Protein AF-A0A497FI40-F1 (afdb_monomer_lite)

Sequence (252 aa):
MLREVLEEVLKTLIKCFLVLGHSRLHFLGCIFLLFAATYSALFYAGFDIKLRPKIGIVKIRQKWGVKSFVYLIACLLLKILFEFSGFTLVIVPGILAFKVSLLLDGILPAFFGIPAAYGIGLGAAFSDIIHNGYSARSMSYIYWGIASYNILFKFYGEYPDMRSLKSWLSYTYGWWCWAIGTSIVWTTTIVLEGIIPLEVAWSAYLGLLTLVMMTLYMLNIVFLYLLYPIFKKYDLYWKDIPNFYAYTYVFP

Secondary structure (DSSP, 8-state):
-HHHHHHHHHHHHHHHHHHH-HHHHHHHHHHHHHHHHHHHHHHHTTEEEE-SSS-EEEEEEE---HHHHHHHHHHHHHHHHHHHHT-EEEEETTTEEEETHHHHHHHHHHHH-HHHHHHHHHHHHHHHHHHH-S-HHHHHIIIIIHHHHHHHHHHHTTSTT--SHHHHHHHHHHHHHHHHHHHHHHHHHHHHTTSS-HHHIIIIIHHHHHHHHHHHHHHHHHHHHHHHHHHHHTT--GGGSTTSEEEEEEE-

Radius of gyration: 18.23 Å; chains: 1; bounding box: 46×45×43 Å

pLDDT: mean 88.48, std 6.33, range [54.03, 96.44]

Foldseek 3Di:
DVVVVLVVLQVVQLVVLVVVPLVNLLVVLVVLVVVLLVLLVCVVVQWHFDVPPHTAIKGKDADPDPLLQVLLQVLLVVLLVQLVVQAKDPPDPPAAIGRPSVLCLLASCLFNNLSNLNSNLNSQLVNCCVPPNDDVVSCCSNRRSSSLSNLSNVQQSVPLQLPDPSNVVSLVVSLVVSLVSVLSNVLNRCVVRVVDPSSCSSRNVSSRSVVNSVVSSVVNNVVSNVCVVVCVVVVSGQVSDPCSIDIGGPTD

Structure (mmCIF, N/CA/C/O backbone):
data_AF-A0A497FI40-F1
#
_entry.id   AF-A0A497FI40-F1
#
loop_
_atom_site.group_PDB
_atom_site.id
_atom_site.type_symbol
_atom_site.label_atom_id
_atom_site.label_alt_id
_atom_site.label_comp_id
_atom_site.label_asym_id
_atom_site.label_entity_id
_atom_site.label_seq_id
_atom_site.pdbx_PDB_ins_code
_atom_site.Cartn_x
_atom_site.Cartn_y
_atom_site.Cartn_z
_atom_site.occupancy
_atom_site.B_iso_or_equiv
_atom_site.auth_seq_id
_atom_site.auth_comp_id
_atom_site.auth_asym_id
_atom_site.auth_atom_id
_atom_site.pdbx_PDB_model_num
ATOM 1 N N . MET A 1 1 ? -11.955 25.131 10.968 1.00 85.69 1 MET A N 1
ATOM 2 C CA . MET A 1 1 ? -12.421 24.686 9.637 1.00 85.69 1 MET A CA 1
ATOM 3 C C . MET A 1 1 ? -11.952 23.278 9.252 1.00 85.69 1 MET A C 1
ATOM 5 O O . MET A 1 1 ? -12.744 22.365 9.403 1.00 85.69 1 MET A O 1
ATOM 9 N N . LEU A 1 2 ? -10.708 23.035 8.796 1.00 87.31 2 LEU A N 1
ATOM 10 C CA . LEU A 1 2 ? -10.301 21.683 8.331 1.00 87.31 2 LEU A CA 1
ATOM 11 C C . LEU A 1 2 ? -10.444 20.602 9.417 1.00 87.31 2 LEU A C 1
ATOM 13 O O . LEU A 1 2 ? -10.951 19.519 9.152 1.00 87.31 2 LEU A O 1
ATOM 17 N N . ARG A 1 3 ? -10.037 20.926 10.648 1.00 90.69 3 ARG A N 1
ATOM 18 C CA . ARG A 1 3 ? -10.201 20.059 11.819 1.00 90.69 3 ARG A CA 1
ATOM 19 C C . ARG A 1 3 ? -11.654 19.624 12.030 1.00 90.69 3 ARG A C 1
ATOM 21 O O . ARG A 1 3 ? -11.914 18.432 12.093 1.00 90.69 3 ARG A O 1
ATOM 28 N N . GLU A 1 4 ? -12.575 20.580 12.097 1.00 91.94 4 GLU A N 1
ATOM 29 C CA . GLU A 1 4 ? -14.004 20.312 12.320 1.00 91.94 4 GLU A CA 1
ATOM 30 C C . GLU A 1 4 ? -14.582 19.443 11.200 1.00 91.94 4 GLU A C 1
ATOM 32 O O . GLU A 1 4 ? -15.299 18.488 11.472 1.00 91.94 4 GLU A O 1
ATOM 37 N N . VAL A 1 5 ? -14.204 19.714 9.945 1.00 91.94 5 VAL A N 1
ATOM 38 C CA . VAL A 1 5 ? -14.619 18.895 8.798 1.00 91.94 5 VAL A CA 1
ATOM 39 C C . VAL A 1 5 ? -14.139 17.451 8.956 1.00 91.94 5 VAL A C 1
ATOM 41 O O . VAL A 1 5 ? -14.932 16.529 8.794 1.00 91.94 5 VAL A O 1
ATOM 44 N N . LEU A 1 6 ? -12.867 17.230 9.300 1.00 91.00 6 LEU A N 1
ATOM 45 C CA . LEU A 1 6 ? -12.338 15.875 9.486 1.00 91.00 6 LEU A CA 1
ATOM 46 C C . LEU A 1 6 ? -12.968 15.154 10.683 1.00 91.00 6 LEU A C 1
ATOM 48 O O . LEU A 1 6 ? -13.233 13.958 10.585 1.00 91.00 6 LEU A O 1
ATOM 52 N N . GLU A 1 7 ? -13.231 15.858 11.786 1.00 93.38 7 GLU A N 1
ATOM 53 C CA . GLU A 1 7 ? -13.938 15.290 12.940 1.00 93.38 7 GLU A CA 1
ATOM 54 C C . GLU A 1 7 ? -15.358 14.852 12.558 1.00 93.38 7 GLU A C 1
ATOM 56 O O . GLU A 1 7 ? -15.770 13.747 12.911 1.00 93.38 7 GLU A O 1
ATOM 61 N N . GLU A 1 8 ? -16.096 15.663 11.798 1.00 94.38 8 GLU A N 1
ATOM 62 C CA . GLU A 1 8 ? -17.442 15.303 11.340 1.00 94.38 8 GLU A CA 1
ATOM 63 C C . GLU A 1 8 ? -17.436 14.157 10.323 1.00 94.38 8 GLU A C 1
ATOM 65 O O . GLU A 1 8 ? -18.273 13.252 10.409 1.00 94.38 8 GLU A O 1
ATOM 70 N N . VAL A 1 9 ? -16.460 14.118 9.409 1.00 92.81 9 VAL A N 1
ATOM 71 C CA . VAL A 1 9 ? -16.282 12.971 8.505 1.00 92.81 9 VAL A CA 1
ATOM 72 C C . VAL A 1 9 ? -15.978 11.707 9.309 1.00 92.81 9 VAL A C 1
ATOM 74 O O . VAL A 1 9 ? -16.621 10.683 9.082 1.00 92.81 9 VAL A O 1
ATOM 77 N N . LEU A 1 10 ? -15.068 11.765 10.288 1.00 93.31 10 LEU A N 1
ATOM 78 C CA . LEU A 1 10 ? -14.736 10.616 11.134 1.00 93.31 10 LEU A CA 1
ATOM 79 C C . LEU A 1 10 ? -15.957 10.118 11.916 1.00 93.31 10 LEU A C 1
ATOM 81 O O . LEU A 1 10 ? -16.252 8.924 11.898 1.00 93.31 10 LEU A O 1
ATOM 85 N N . LYS A 1 11 ? -16.701 11.024 12.563 1.00 94.19 11 LYS A N 1
ATOM 86 C CA . LYS A 1 11 ? -17.942 10.686 13.281 1.00 94.19 11 LYS A CA 1
ATOM 87 C C . LYS A 1 11 ? -18.963 10.036 12.353 1.00 94.19 11 LYS A C 1
ATOM 89 O O . LYS A 1 11 ? -19.627 9.080 12.749 1.00 94.19 11 LYS A O 1
ATOM 94 N N . THR A 1 12 ? -19.091 10.541 11.129 1.00 94.56 12 THR A N 1
ATOM 95 C CA . THR A 1 12 ? -20.007 9.991 10.125 1.00 94.56 12 THR A CA 1
ATOM 96 C C . THR A 1 12 ? -19.584 8.585 9.710 1.00 94.56 12 THR A C 1
ATOM 98 O O . THR A 1 12 ? -20.408 7.676 9.751 1.00 94.56 12 THR A O 1
ATOM 101 N N . LEU A 1 13 ? -18.299 8.371 9.411 1.00 92.75 13 LEU A N 1
ATOM 102 C CA . LEU A 1 13 ? -17.752 7.049 9.089 1.00 92.75 13 LEU A CA 1
ATOM 103 C C . LEU A 1 13 ? -17.993 6.047 10.225 1.00 92.75 13 LEU A C 1
ATOM 105 O O . LEU A 1 13 ? -18.495 4.953 9.979 1.00 92.75 13 LEU A O 1
ATOM 109 N N . ILE A 1 14 ? -17.717 6.442 11.472 1.00 93.31 14 ILE A N 1
ATOM 110 C CA . ILE A 1 14 ? -17.966 5.618 12.664 1.00 93.31 14 ILE A CA 1
ATOM 111 C C . ILE A 1 14 ? -19.441 5.212 12.743 1.00 93.31 14 ILE A C 1
ATOM 113 O O . ILE A 1 14 ? -19.743 4.031 12.903 1.00 93.31 14 ILE A O 1
ATOM 117 N N . LYS A 1 15 ? -20.367 6.166 12.583 1.00 93.56 15 LYS A N 1
ATOM 118 C CA . LYS A 1 15 ? -21.812 5.886 12.574 1.00 93.56 15 LYS A CA 1
ATOM 119 C C . LYS A 1 15 ? -22.198 4.923 11.451 1.00 93.56 15 LYS A C 1
ATOM 121 O O . LYS A 1 15 ? -22.963 3.995 11.695 1.00 93.56 15 LYS A O 1
ATOM 126 N N . CYS A 1 16 ? -21.656 5.102 10.248 1.00 91.81 16 CYS A N 1
ATOM 127 C CA . CYS A 1 16 ? -21.902 4.194 9.129 1.00 91.81 16 CYS A CA 1
ATOM 128 C C . CYS A 1 16 ? -21.434 2.766 9.442 1.00 91.81 16 CYS A C 1
ATOM 130 O O . CYS A 1 16 ? -22.185 1.819 9.217 1.00 91.81 16 CYS A O 1
ATOM 132 N N . PHE A 1 17 ? -20.234 2.594 9.999 1.00 91.56 17 PHE A N 1
ATOM 133 C CA . PHE A 1 17 ? -19.726 1.263 10.339 1.00 91.56 17 PHE A CA 1
ATOM 134 C C . PHE A 1 17 ? -20.493 0.605 11.490 1.00 91.56 17 PHE A C 1
ATOM 136 O O . PHE A 1 17 ? -20.759 -0.596 11.434 1.00 91.56 17 PHE A O 1
ATOM 143 N N . LEU A 1 18 ? -20.936 1.389 12.479 1.00 89.69 18 LEU A N 1
ATOM 144 C CA . LEU A 1 18 ? -21.811 0.908 13.553 1.00 89.69 18 LEU A CA 1
ATOM 145 C C . LEU A 1 18 ? -23.116 0.316 13.000 1.00 89.69 18 LEU A C 1
ATOM 147 O O . LEU A 1 18 ? -23.543 -0.746 13.449 1.00 89.69 18 LEU A O 1
ATOM 151 N N . VAL A 1 19 ? -23.716 0.956 11.990 1.00 91.19 19 VAL A N 1
ATOM 152 C CA . VAL A 1 19 ? -24.946 0.471 11.332 1.00 91.19 19 VAL A CA 1
ATOM 153 C C . VAL A 1 19 ? -24.726 -0.860 10.603 1.00 91.19 19 VAL A C 1
ATOM 155 O O . VAL A 1 19 ? -25.622 -1.703 10.576 1.00 91.19 19 VAL A O 1
ATOM 158 N N . LEU A 1 20 ? -23.539 -1.084 10.032 1.00 88.69 20 LEU A N 1
ATOM 159 C CA . LEU A 1 20 ? -23.208 -2.337 9.339 1.00 88.69 20 LEU A CA 1
ATOM 160 C C . LEU A 1 20 ? -22.994 -3.516 10.307 1.00 88.69 20 LEU A C 1
ATOM 162 O O . LEU A 1 20 ? -23.202 -4.670 9.924 1.00 88.69 20 LEU A O 1
ATOM 166 N N . GLY A 1 21 ? -22.641 -3.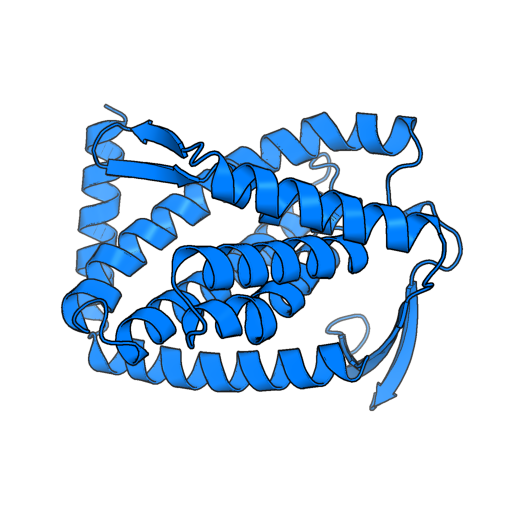225 11.562 1.00 88.88 21 GLY A N 1
ATOM 167 C CA . GLY A 1 21 ? -22.458 -4.193 12.641 1.00 88.88 21 GLY A CA 1
ATOM 168 C C . GLY A 1 21 ? -21.059 -4.816 12.666 1.00 88.88 21 GLY A C 1
ATOM 169 O O . GLY A 1 21 ? -20.621 -5.451 11.705 1.00 88.88 21 GLY A O 1
ATOM 170 N N . HIS A 1 22 ? -20.369 -4.696 13.805 1.00 91.94 22 HIS A N 1
ATOM 171 C CA . HIS A 1 22 ? -18.958 -5.082 13.951 1.00 91.94 22 HIS A CA 1
ATOM 172 C C . HIS A 1 22 ? -18.689 -6.557 13.634 1.00 91.94 22 HIS A C 1
ATOM 174 O O . HIS A 1 22 ? -17.760 -6.864 12.894 1.00 91.94 22 HIS A O 1
ATOM 180 N N . SER A 1 23 ? -19.526 -7.477 14.123 1.00 90.50 23 SER A N 1
ATOM 181 C CA . SER A 1 23 ? -19.344 -8.914 13.874 1.00 90.50 23 SER A CA 1
ATOM 182 C C . SER A 1 23 ? -19.491 -9.271 12.392 1.00 90.50 23 SER A C 1
ATOM 184 O O . SER A 1 23 ? -18.766 -10.128 11.893 1.00 90.50 23 SER A O 1
ATOM 186 N N . ARG A 1 24 ? -20.397 -8.597 11.666 1.00 92.62 24 ARG A N 1
ATOM 187 C CA . ARG A 1 24 ? -20.583 -8.806 10.220 1.00 92.62 24 ARG A CA 1
ATOM 188 C C . ARG A 1 24 ? -19.394 -8.270 9.434 1.00 92.62 24 ARG A C 1
ATOM 190 O O . ARG A 1 24 ? -18.891 -8.959 8.552 1.00 92.62 24 ARG A O 1
ATOM 197 N N . LEU A 1 25 ? -18.930 -7.070 9.781 1.00 92.94 25 LEU A N 1
ATOM 198 C CA . LEU A 1 25 ? -17.736 -6.476 9.184 1.00 92.94 25 LEU A CA 1
ATOM 199 C C . LEU A 1 25 ? -16.495 -7.339 9.430 1.00 92.94 25 LEU A C 1
ATOM 201 O O . LEU A 1 25 ? -15.736 -7.589 8.500 1.00 92.94 25 LEU A O 1
ATOM 205 N N . HIS A 1 26 ? -16.336 -7.874 10.639 1.00 94.12 26 HIS A N 1
ATOM 206 C CA . HIS A 1 26 ? -15.235 -8.774 10.959 1.00 94.12 26 HIS A CA 1
ATOM 207 C C . HIS A 1 26 ? -15.302 -10.094 10.203 1.00 94.12 26 HIS A C 1
ATOM 209 O O . HIS A 1 26 ? -14.293 -10.536 9.664 1.00 94.12 26 HIS A O 1
ATOM 215 N N . PHE A 1 27 ? -16.489 -10.692 10.095 1.00 93.81 27 PHE A N 1
ATOM 216 C CA . PHE A 1 27 ? -16.689 -11.888 9.286 1.00 93.81 27 PHE A CA 1
ATOM 217 C C . PHE A 1 27 ? -16.312 -11.650 7.815 1.00 93.81 27 PHE A C 1
ATOM 219 O O . PHE A 1 27 ? -15.573 -12.444 7.232 1.00 93.81 27 PHE A O 1
ATOM 226 N N . LEU A 1 28 ? -16.745 -10.524 7.233 1.00 92.12 28 LEU A N 1
ATOM 227 C CA . LEU A 1 28 ? -16.311 -10.105 5.898 1.00 92.12 28 LEU A CA 1
ATOM 228 C C . LEU A 1 28 ? -14.791 -9.923 5.842 1.00 92.12 28 LEU A C 1
ATOM 230 O O . LEU A 1 28 ? -14.155 -10.405 4.910 1.00 92.12 28 LEU A O 1
ATOM 234 N N . GLY A 1 29 ? -14.196 -9.295 6.855 1.00 92.31 29 GLY A N 1
ATOM 235 C CA . GLY A 1 29 ? -12.751 -9.139 6.981 1.00 92.31 29 GLY A CA 1
ATOM 236 C C . GLY A 1 29 ? -11.985 -10.459 6.934 1.00 92.31 29 GLY A C 1
ATOM 237 O O . GLY A 1 29 ? -11.033 -10.598 6.165 1.00 92.31 29 GLY A O 1
ATOM 238 N N . CYS A 1 30 ? -12.452 -11.468 7.668 1.00 92.31 30 CYS A N 1
ATOM 239 C CA . CYS A 1 30 ? -11.881 -12.814 7.644 1.00 92.31 30 CYS A CA 1
ATOM 240 C C . CYS A 1 30 ? -11.998 -13.471 6.259 1.00 92.31 30 CYS A C 1
ATOM 242 O O . CYS A 1 30 ? -11.047 -14.099 5.797 1.00 92.31 30 CYS A O 1
ATOM 244 N N . ILE A 1 31 ? -13.118 -13.282 5.553 1.00 92.50 31 ILE A N 1
ATOM 245 C CA . ILE A 1 31 ? -13.264 -13.744 4.163 1.00 92.50 31 ILE A CA 1
ATOM 246 C C . ILE A 1 31 ? -12.248 -13.042 3.248 1.00 92.50 31 ILE A C 1
ATOM 248 O O . ILE A 1 31 ? -11.584 -13.690 2.439 1.00 92.50 31 ILE A O 1
ATOM 252 N N . PHE A 1 32 ? -12.079 -11.726 3.391 1.00 89.62 32 PHE A N 1
ATOM 253 C CA . PHE A 1 32 ? -11.089 -10.962 2.630 1.00 89.62 32 PHE A CA 1
ATOM 254 C C . PHE A 1 32 ? -9.656 -11.420 2.911 1.00 89.62 32 PHE A C 1
ATOM 256 O O . PHE A 1 32 ? -8.859 -11.469 1.977 1.00 89.62 32 PHE A O 1
ATOM 263 N N . LEU A 1 33 ? -9.326 -11.815 4.146 1.00 88.88 33 LEU A N 1
ATOM 264 C CA . LEU A 1 33 ? -8.024 -12.409 4.465 1.00 88.88 33 LEU A CA 1
ATOM 265 C C . LEU A 1 33 ? -7.769 -13.706 3.688 1.00 88.88 33 LEU A C 1
ATOM 267 O O . LEU A 1 33 ? -6.651 -13.911 3.220 1.00 88.88 33 LEU A O 1
ATOM 271 N N . LEU A 1 34 ? -8.783 -14.556 3.494 1.00 88.50 34 LEU A N 1
ATOM 272 C CA . LEU A 1 34 ? -8.646 -15.779 2.691 1.00 88.50 34 LEU A CA 1
ATOM 273 C C . LEU A 1 34 ? -8.364 -15.456 1.218 1.00 88.50 34 LEU A C 1
ATOM 275 O O . LEU A 1 34 ? -7.467 -16.048 0.609 1.00 88.50 34 LEU A O 1
ATOM 279 N N . PHE A 1 35 ? -9.085 -14.486 0.649 1.00 88.31 35 PHE A N 1
ATOM 280 C CA . PHE A 1 35 ? -8.827 -14.017 -0.715 1.00 88.31 35 PHE A CA 1
ATOM 281 C C . PHE A 1 35 ? -7.445 -13.375 -0.848 1.00 88.31 35 PHE A C 1
ATOM 283 O O . PHE A 1 35 ? -6.731 -13.669 -1.806 1.00 88.31 35 PHE A O 1
ATOM 290 N N . ALA A 1 36 ? -7.048 -12.553 0.125 1.00 88.00 36 ALA A N 1
ATOM 291 C CA . ALA A 1 36 ? -5.724 -11.953 0.199 1.00 88.00 36 ALA A CA 1
ATOM 292 C C . ALA A 1 36 ? -4.640 -13.034 0.224 1.00 88.00 36 ALA A C 1
ATOM 294 O O . ALA A 1 36 ? -3.765 -13.026 -0.633 1.00 88.00 36 ALA A O 1
ATOM 295 N N . ALA A 1 37 ? -4.738 -14.011 1.128 1.00 88.06 37 ALA A N 1
ATOM 296 C CA . ALA A 1 37 ? -3.789 -15.116 1.228 1.00 88.06 37 ALA A CA 1
ATOM 297 C C . ALA A 1 37 ? -3.695 -15.924 -0.076 1.00 88.06 37 ALA A C 1
ATOM 299 O O . ALA A 1 37 ? -2.595 -16.234 -0.534 1.00 88.06 37 ALA A O 1
ATOM 300 N N . THR A 1 38 ? -4.835 -16.208 -0.711 1.00 88.50 38 THR A N 1
ATOM 301 C CA . THR A 1 38 ? -4.889 -16.942 -1.985 1.00 88.50 38 THR A CA 1
ATOM 302 C C . THR A 1 38 ? -4.222 -16.155 -3.113 1.00 88.50 38 THR A C 1
ATOM 304 O O . THR A 1 38 ? -3.385 -16.693 -3.839 1.00 88.50 38 THR A O 1
ATOM 307 N N . TYR A 1 39 ? -4.548 -14.868 -3.251 1.00 88.31 39 TYR A N 1
ATOM 308 C CA . TYR A 1 39 ? -3.938 -13.996 -4.254 1.00 88.31 39 TYR A CA 1
ATOM 309 C C . TYR A 1 39 ? -2.427 -13.857 -4.038 1.00 88.31 39 TYR A C 1
ATOM 311 O O . TYR A 1 39 ? -1.655 -13.923 -4.993 1.00 88.31 39 TYR A O 1
ATOM 319 N N . SER A 1 40 ? -1.989 -13.740 -2.789 1.00 89.62 40 SER A N 1
ATOM 320 C CA . SER A 1 40 ? -0.573 -13.677 -2.442 1.00 89.62 40 SER A CA 1
ATOM 321 C C . SER A 1 40 ? 0.162 -14.971 -2.757 1.00 89.62 40 SER A C 1
ATOM 323 O O . SER A 1 40 ? 1.250 -14.924 -3.325 1.00 89.62 40 SER A O 1
ATOM 325 N N . ALA A 1 41 ? -0.430 -16.129 -2.457 1.00 89.69 41 ALA A N 1
ATOM 326 C CA . ALA A 1 41 ? 0.142 -17.423 -2.818 1.00 89.69 41 ALA A CA 1
ATOM 327 C C . ALA A 1 41 ? 0.315 -17.557 -4.340 1.00 89.69 41 ALA A C 1
ATOM 329 O O . ALA A 1 41 ? 1.381 -17.967 -4.803 1.00 89.69 41 ALA A O 1
ATOM 330 N N . LEU A 1 42 ? -0.689 -17.139 -5.123 1.00 89.25 42 LEU A N 1
ATOM 331 C CA . LEU A 1 42 ? -0.589 -17.084 -6.584 1.00 89.25 42 LEU A CA 1
ATOM 332 C C . LEU A 1 42 ? 0.543 -16.155 -7.030 1.00 89.25 42 LEU A C 1
ATOM 334 O O . LEU A 1 42 ? 1.391 -16.569 -7.820 1.00 89.25 42 LEU A O 1
ATOM 338 N N . PHE A 1 43 ? 0.593 -14.941 -6.479 1.00 89.38 43 PHE A N 1
ATOM 339 C CA . PHE A 1 43 ? 1.623 -13.954 -6.789 1.00 89.38 43 PHE A CA 1
ATOM 340 C C . PHE A 1 43 ? 3.036 -14.491 -6.528 1.00 89.38 43 PHE A C 1
ATOM 342 O O . PHE A 1 43 ? 3.901 -14.404 -7.400 1.00 89.38 43 PHE A O 1
ATOM 349 N N . TYR A 1 44 ? 3.263 -15.119 -5.372 1.00 89.00 44 TYR A N 1
ATOM 350 C CA . TYR A 1 44 ? 4.556 -15.712 -5.020 1.00 89.00 44 TYR A CA 1
ATOM 351 C C . TYR A 1 44 ? 4.930 -16.923 -5.865 1.00 89.00 44 TYR A C 1
ATOM 353 O O . TYR A 1 44 ? 6.106 -17.123 -6.160 1.00 89.00 44 TYR A O 1
ATOM 361 N N . ALA A 1 45 ? 3.943 -17.691 -6.322 1.00 88.88 45 ALA A N 1
ATOM 362 C CA . ALA A 1 45 ? 4.149 -18.751 -7.302 1.00 88.88 45 ALA A CA 1
ATOM 363 C C . ALA A 1 45 ? 4.399 -18.213 -8.732 1.00 88.88 45 ALA A C 1
ATOM 365 O O . ALA A 1 45 ? 4.576 -18.992 -9.672 1.00 88.88 45 ALA A O 1
ATOM 366 N N . GLY A 1 46 ? 4.439 -16.887 -8.914 1.00 86.94 46 GLY A N 1
ATOM 367 C CA . GLY A 1 46 ? 4.667 -16.228 -10.198 1.00 86.94 46 GLY A CA 1
ATOM 368 C C . GLY A 1 46 ? 3.429 -16.195 -11.090 1.00 86.94 46 GLY A C 1
ATOM 369 O O . GLY A 1 46 ? 3.555 -16.016 -12.303 1.00 86.94 46 GLY A O 1
ATOM 370 N N . PHE A 1 47 ? 2.243 -16.393 -10.519 1.00 88.00 47 PHE A N 1
ATOM 371 C CA . PHE A 1 47 ? 0.967 -16.290 -11.212 1.00 88.00 47 PHE A CA 1
ATOM 372 C C . PHE A 1 47 ? 0.259 -14.992 -10.879 1.00 88.00 47 PHE A C 1
ATOM 374 O O . PHE A 1 47 ? 0.505 -14.345 -9.865 1.00 88.00 47 PHE A O 1
ATOM 381 N N . ASP A 1 48 ? -0.658 -14.624 -11.756 1.00 84.25 48 ASP A N 1
ATOM 382 C CA . ASP A 1 48 ? -1.455 -13.439 -11.587 1.00 84.25 48 ASP A CA 1
ATOM 383 C C . ASP A 1 48 ? -2.817 -13.555 -12.256 1.00 84.25 48 ASP A C 1
ATOM 385 O O . ASP A 1 48 ? -3.001 -14.315 -13.206 1.00 84.25 48 ASP A O 1
ATOM 389 N N . ILE A 1 49 ? -3.772 -12.776 -11.761 1.00 82.38 49 ILE A N 1
ATOM 390 C CA . ILE A 1 49 ? -5.118 -12.677 -12.304 1.00 82.38 49 ILE A CA 1
ATOM 391 C C . ILE A 1 49 ? -5.160 -11.456 -13.214 1.00 82.38 49 ILE A C 1
ATOM 393 O O . ILE A 1 49 ? -5.069 -10.308 -12.770 1.00 82.38 49 ILE A O 1
ATOM 397 N N . LYS A 1 50 ? -5.318 -11.711 -14.510 1.00 77.62 50 LYS A N 1
ATOM 398 C CA . LYS A 1 50 ? -5.494 -10.673 -15.518 1.00 77.62 50 LYS A CA 1
ATOM 399 C C . LYS A 1 50 ? -6.983 -10.516 -15.784 1.00 77.62 50 LYS A C 1
ATOM 401 O O . LYS A 1 50 ? -7.651 -11.498 -16.067 1.00 77.62 50 LYS A O 1
ATOM 406 N N . LEU A 1 51 ? -7.503 -9.292 -15.682 1.00 69.19 51 LEU A N 1
ATOM 407 C CA . LEU A 1 51 ? -8.922 -8.997 -15.945 1.00 69.19 51 LEU A CA 1
ATOM 408 C C . LEU A 1 51 ? -9.181 -8.550 -17.393 1.00 69.19 51 LEU A C 1
ATOM 410 O O . LEU A 1 51 ? -10.314 -8.590 -17.863 1.00 69.19 51 LEU A O 1
ATOM 414 N N . ARG A 1 52 ? -8.141 -8.095 -18.104 1.00 63.03 52 ARG A N 1
ATOM 415 C CA . ARG A 1 52 ? -8.214 -7.604 -19.489 1.00 63.03 52 ARG A CA 1
ATOM 416 C C . ARG A 1 52 ? -6.957 -7.986 -20.272 1.00 63.03 52 ARG A C 1
ATOM 418 O O . ARG A 1 52 ? -5.877 -7.891 -19.700 1.00 63.03 52 ARG A O 1
ATOM 425 N N . PRO A 1 53 ? -7.033 -8.310 -21.578 1.00 66.19 53 PRO A N 1
ATOM 426 C CA . PRO A 1 53 ? -8.238 -8.326 -22.415 1.00 66.19 53 PRO A CA 1
ATOM 427 C C . PRO A 1 53 ? -9.180 -9.509 -22.153 1.00 66.19 53 PRO A C 1
ATOM 429 O O . PRO A 1 53 ? -10.354 -9.406 -22.480 1.00 66.19 53 PRO A O 1
ATOM 432 N N . LYS A 1 54 ? -8.701 -10.591 -21.532 1.00 74.12 54 LYS A N 1
ATOM 433 C CA . LYS A 1 54 ? -9.522 -11.729 -21.107 1.00 74.12 54 LYS A CA 1
ATOM 434 C C . LYS A 1 54 ? -9.278 -11.995 -19.625 1.00 74.12 54 LYS A C 1
ATOM 436 O O . LYS A 1 54 ? -8.139 -11.850 -19.176 1.00 74.12 54 LYS A O 1
ATOM 441 N N . ILE A 1 55 ? -10.334 -12.357 -18.895 1.00 81.94 55 ILE A N 1
ATOM 442 C CA . ILE A 1 55 ? -10.205 -12.839 -17.518 1.00 81.94 55 ILE A CA 1
ATOM 443 C C . ILE A 1 55 ? -9.480 -14.181 -17.566 1.00 81.94 55 ILE A C 1
ATOM 445 O O . ILE A 1 55 ? -9.921 -15.075 -18.277 1.00 81.94 55 ILE A O 1
ATOM 449 N N . GLY A 1 56 ? -8.375 -14.312 -16.841 1.00 84.12 56 GLY A N 1
ATOM 450 C CA . GLY A 1 56 ? -7.628 -15.563 -16.795 1.00 84.12 56 GLY A CA 1
ATOM 451 C C . GLY A 1 56 ? -6.413 -15.494 -15.884 1.00 84.12 56 GLY A C 1
ATOM 452 O O . GLY A 1 56 ? -6.036 -14.426 -15.387 1.00 84.12 56 GLY A O 1
ATOM 453 N N . ILE A 1 57 ? -5.788 -16.654 -15.685 1.00 84.56 57 ILE A N 1
ATOM 454 C CA . ILE A 1 57 ? -4.552 -16.772 -14.912 1.00 84.56 57 ILE A CA 1
ATOM 455 C C . ILE A 1 57 ? -3.370 -16.667 -15.873 1.00 84.56 57 ILE A C 1
ATOM 457 O O . ILE A 1 57 ? -3.250 -17.428 -16.841 1.00 84.56 57 ILE A O 1
ATOM 461 N N . VAL A 1 58 ? -2.477 -15.723 -15.595 1.00 84.75 58 VAL A N 1
ATOM 462 C CA . VAL A 1 58 ? -1.245 -15.496 -16.351 1.00 84.75 58 VAL A CA 1
ATOM 463 C C . VAL A 1 58 ? -0.033 -15.813 -15.491 1.00 84.75 58 VAL A C 1
ATOM 465 O O . VAL A 1 58 ? -0.030 -15.580 -14.289 1.00 84.75 58 VAL A O 1
ATOM 468 N N . LYS A 1 59 ? 1.030 -16.321 -16.109 1.00 86.38 59 LYS A N 1
ATOM 469 C CA . LYS A 1 59 ? 2.348 -16.420 -15.491 1.00 86.38 59 LYS A CA 1
ATOM 470 C C . LYS A 1 59 ? 3.091 -15.111 -15.720 1.00 86.38 59 LYS A C 1
ATOM 472 O O . LYS A 1 59 ? 3.274 -14.705 -16.872 1.00 86.38 59 LYS A O 1
ATOM 477 N N . ILE A 1 60 ? 3.519 -14.472 -14.637 1.00 83.31 60 ILE A N 1
ATOM 478 C CA . ILE A 1 60 ? 4.399 -13.307 -14.667 1.00 83.31 60 ILE A CA 1
ATOM 479 C C . ILE A 1 60 ? 5.834 -13.805 -14.809 1.00 83.31 60 ILE A C 1
ATOM 481 O O . ILE A 1 60 ? 6.335 -14.576 -13.991 1.00 83.31 60 ILE A O 1
ATOM 485 N N . ARG A 1 61 ? 6.530 -13.331 -15.839 1.00 82.25 61 ARG A N 1
ATOM 486 C CA . ARG A 1 61 ? 7.983 -13.442 -15.949 1.00 82.25 61 ARG A CA 1
ATOM 487 C C . ARG A 1 61 ? 8.580 -12.062 -15.713 1.00 82.25 61 ARG A C 1
ATOM 489 O O . ARG A 1 61 ? 8.527 -11.210 -16.597 1.00 82.25 61 ARG A O 1
ATOM 496 N N . GLN A 1 62 ? 9.118 -11.857 -14.514 1.00 80.44 62 GLN A N 1
ATOM 497 C CA . GLN A 1 62 ? 9.869 -10.654 -14.162 1.00 80.44 62 GLN A CA 1
ATOM 498 C C . GLN A 1 62 ? 11.340 -10.835 -14.534 1.00 80.44 62 GLN A C 1
ATOM 500 O O . GLN A 1 62 ? 11.968 -11.826 -14.154 1.00 80.44 62 GLN A O 1
ATOM 505 N N . LYS A 1 63 ? 11.916 -9.857 -15.234 1.00 80.38 63 LYS A N 1
ATOM 506 C CA . LYS A 1 63 ? 13.356 -9.818 -15.495 1.00 80.38 63 LYS A CA 1
ATOM 507 C C . LYS A 1 63 ? 14.098 -9.328 -14.249 1.00 80.38 63 LYS A C 1
ATOM 509 O O . LYS A 1 63 ? 14.076 -8.146 -13.897 1.00 80.38 63 LYS A O 1
ATOM 514 N N . TRP A 1 64 ? 14.808 -10.239 -13.595 1.00 83.31 64 TRP A N 1
ATOM 515 C CA . TRP A 1 64 ? 15.687 -9.941 -12.461 1.00 83.31 64 TRP A CA 1
ATOM 516 C C . TRP A 1 64 ? 17.084 -9.547 -12.950 1.00 83.31 64 TRP A C 1
ATOM 518 O O . TRP A 1 64 ? 18.007 -10.352 -12.969 1.00 83.31 64 TRP A O 1
ATOM 528 N N . GLY A 1 65 ? 17.218 -8.302 -13.413 1.00 85.00 65 GLY A N 1
ATOM 529 C CA . GLY A 1 65 ? 18.513 -7.702 -13.744 1.00 85.00 65 GLY A CA 1
ATOM 530 C C . GLY A 1 65 ? 19.065 -6.853 -12.597 1.00 85.00 65 GLY A C 1
ATOM 531 O O . GLY A 1 65 ? 18.348 -6.554 -11.643 1.00 85.00 65 GLY A O 1
ATOM 532 N N . VAL A 1 66 ? 20.313 -6.390 -12.730 1.00 88.12 66 VAL A N 1
ATOM 533 C CA . VAL A 1 66 ? 20.993 -5.529 -11.736 1.00 88.12 66 VAL A CA 1
ATOM 534 C C . VAL A 1 66 ? 20.113 -4.349 -11.312 1.00 88.12 66 VAL A C 1
ATOM 536 O O . VAL A 1 66 ? 19.930 -4.108 -10.126 1.00 88.12 66 VAL A O 1
ATOM 539 N N . LYS A 1 67 ? 19.481 -3.664 -12.271 1.00 86.12 67 LYS A N 1
ATOM 540 C CA . LYS A 1 67 ? 18.591 -2.522 -12.009 1.00 86.12 67 LYS A CA 1
ATOM 541 C C . LYS A 1 67 ? 17.373 -2.885 -11.145 1.00 86.12 67 LYS A C 1
ATOM 543 O O . LYS A 1 67 ? 17.035 -2.141 -10.232 1.00 86.12 67 LYS A O 1
ATOM 548 N N . SER A 1 68 ? 16.760 -4.050 -11.378 1.00 88.50 68 SER A N 1
ATOM 549 C CA . SER A 1 68 ? 15.648 -4.564 -10.562 1.00 88.50 68 SER A CA 1
ATOM 550 C C . SER A 1 68 ? 16.094 -4.811 -9.119 1.00 88.50 68 SER A C 1
ATOM 552 O O . SER A 1 68 ? 15.402 -4.415 -8.186 1.00 88.50 68 SER A O 1
ATOM 554 N N . PHE A 1 69 ? 17.269 -5.425 -8.934 1.00 91.00 69 PHE A N 1
ATOM 555 C CA . PHE A 1 69 ? 17.849 -5.643 -7.606 1.00 91.00 69 PHE A CA 1
ATOM 556 C C . PHE A 1 69 ? 18.161 -4.325 -6.897 1.00 91.00 69 PHE A C 1
ATOM 558 O O . PHE A 1 69 ? 17.822 -4.181 -5.726 1.00 91.00 69 PHE A O 1
ATOM 565 N N . VAL A 1 70 ? 18.726 -3.343 -7.605 1.00 91.94 70 VAL A N 1
ATOM 566 C CA . VAL A 1 70 ? 18.978 -2.005 -7.051 1.00 91.94 70 VAL A CA 1
ATOM 567 C C . VAL A 1 70 ? 17.678 -1.362 -6.566 1.00 91.94 70 VAL A C 1
ATOM 569 O O . VAL A 1 70 ? 17.650 -0.858 -5.449 1.00 91.94 70 VAL A O 1
ATOM 572 N N . TYR A 1 71 ? 16.587 -1.427 -7.336 1.00 92.31 71 TYR A N 1
ATOM 573 C CA . TYR A 1 71 ? 15.290 -0.896 -6.896 1.00 92.31 71 TYR A CA 1
ATOM 574 C C . TYR A 1 71 ? 14.724 -1.622 -5.683 1.00 92.31 71 TYR A C 1
ATOM 576 O O . TYR A 1 71 ? 14.251 -0.965 -4.761 1.00 92.31 71 TYR A O 1
ATOM 584 N N . LEU A 1 72 ? 14.809 -2.953 -5.650 1.00 94.50 72 LEU A N 1
ATOM 585 C CA . LEU A 1 72 ? 14.368 -3.732 -4.495 1.00 94.50 72 LEU A CA 1
ATOM 586 C C . LEU A 1 72 ? 15.125 -3.312 -3.234 1.00 94.50 72 LEU A C 1
ATOM 588 O O . LEU A 1 72 ? 14.497 -2.969 -2.234 1.00 94.50 72 LEU A O 1
ATOM 592 N N . ILE A 1 73 ? 16.459 -3.301 -3.289 1.00 96.44 73 ILE A N 1
ATOM 593 C CA . ILE A 1 73 ? 17.302 -2.974 -2.135 1.00 96.44 73 ILE A CA 1
ATOM 594 C C . ILE A 1 73 ? 17.126 -1.511 -1.722 1.00 96.44 73 ILE A C 1
ATOM 596 O O . ILE A 1 73 ? 16.974 -1.235 -0.535 1.00 96.44 73 ILE A O 1
AT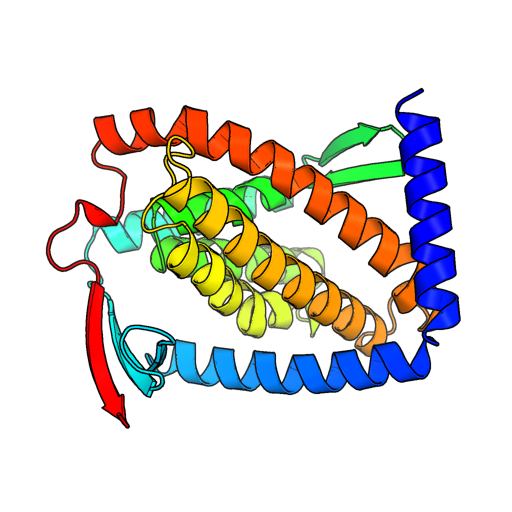OM 600 N N . ALA A 1 74 ? 17.071 -0.578 -2.675 1.00 95.50 74 ALA A N 1
ATOM 601 C CA . ALA A 1 74 ? 16.843 0.834 -2.380 1.00 95.50 74 ALA A CA 1
ATOM 602 C C . ALA A 1 74 ? 15.490 1.054 -1.690 1.00 95.50 74 ALA A C 1
ATOM 604 O O . ALA A 1 74 ? 15.434 1.729 -0.667 1.00 95.50 74 ALA A O 1
ATOM 605 N N . CYS A 1 75 ? 14.412 0.447 -2.194 1.00 95.44 75 CYS A N 1
ATOM 606 C CA . CYS A 1 75 ? 13.089 0.533 -1.576 1.00 95.44 75 CYS A CA 1
ATOM 607 C C . CYS A 1 75 ? 13.038 -0.124 -0.194 1.00 95.44 75 CYS A C 1
ATOM 609 O O . CYS A 1 75 ? 12.408 0.426 0.706 1.00 95.44 75 CYS A O 1
ATOM 611 N N . LEU A 1 76 ? 13.713 -1.263 -0.019 1.00 96.00 76 LEU A N 1
ATOM 612 C CA . LEU A 1 76 ? 13.820 -1.951 1.266 1.00 96.00 76 LEU A CA 1
ATOM 613 C C . LEU A 1 76 ? 14.513 -1.074 2.302 1.00 96.00 76 LEU A C 1
ATOM 615 O O . LEU A 1 76 ? 13.950 -0.823 3.365 1.00 96.00 76 LEU A O 1
ATOM 619 N N . LEU A 1 77 ? 15.699 -0.559 1.976 1.00 95.75 77 LEU A N 1
ATOM 620 C CA . LEU A 1 77 ? 16.458 0.301 2.878 1.00 95.75 77 LEU A CA 1
ATOM 621 C C . LEU A 1 77 ? 15.706 1.596 3.171 1.00 95.75 77 LEU A C 1
ATOM 623 O O . LEU A 1 77 ? 15.622 2.000 4.325 1.00 95.75 77 LEU A O 1
ATOM 627 N N . LEU A 1 78 ? 15.109 2.219 2.152 1.00 94.88 78 LEU A N 1
ATOM 628 C CA . LEU A 1 78 ? 14.335 3.442 2.324 1.00 94.88 78 LEU A CA 1
ATOM 629 C C . LEU A 1 78 ? 13.140 3.215 3.254 1.00 94.88 78 LEU A C 1
ATOM 631 O O . LEU A 1 78 ? 12.926 4.006 4.171 1.00 94.88 78 LEU A O 1
ATOM 635 N N . LYS A 1 79 ? 12.393 2.118 3.066 1.00 94.06 79 LYS A N 1
ATOM 636 C CA . LYS A 1 79 ? 11.272 1.767 3.943 1.00 94.06 79 LYS A CA 1
ATOM 637 C C . LYS A 1 79 ? 11.750 1.567 5.376 1.00 94.06 79 LYS A C 1
ATOM 639 O O . LYS A 1 79 ? 11.172 2.170 6.274 1.00 94.06 79 LYS A O 1
ATOM 644 N N . ILE A 1 80 ? 12.831 0.811 5.576 1.00 94.00 80 ILE A N 1
ATOM 645 C CA . ILE A 1 80 ? 13.417 0.599 6.902 1.00 94.00 80 ILE A CA 1
ATOM 646 C C . ILE A 1 80 ? 13.796 1.937 7.541 1.00 94.00 80 ILE A C 1
ATOM 648 O O . ILE A 1 80 ? 13.314 2.251 8.625 1.00 94.00 80 ILE A O 1
ATOM 652 N N . LEU A 1 81 ? 14.578 2.772 6.857 1.00 93.94 81 LEU A N 1
ATOM 653 C CA . LEU A 1 81 ? 15.008 4.074 7.373 1.00 93.94 81 LEU A CA 1
ATOM 654 C C . LEU A 1 81 ? 13.823 4.961 7.780 1.00 93.94 81 LEU A C 1
ATOM 656 O O . LEU A 1 81 ? 13.849 5.564 8.854 1.00 93.94 81 LEU A O 1
ATOM 660 N N . PHE A 1 82 ? 12.756 5.013 6.978 1.00 92.94 82 PHE A N 1
ATOM 661 C CA . PHE A 1 82 ? 11.572 5.795 7.336 1.00 92.94 82 PHE A CA 1
ATOM 662 C C . PHE A 1 82 ? 10.790 5.202 8.509 1.00 92.94 82 PHE A C 1
ATOM 664 O O . PHE A 1 82 ? 10.321 5.965 9.351 1.00 92.94 82 PHE A O 1
ATOM 671 N N . GLU A 1 83 ? 10.675 3.878 8.615 1.00 91.62 83 GLU A N 1
ATOM 672 C CA . GLU A 1 83 ? 10.038 3.247 9.776 1.00 91.62 83 GLU A CA 1
ATOM 673 C C . GLU A 1 83 ? 10.821 3.514 11.073 1.00 91.62 83 GLU A C 1
ATOM 675 O O . GLU A 1 83 ? 10.204 3.832 12.089 1.00 91.62 83 GLU A O 1
ATOM 680 N N . PHE A 1 84 ? 12.158 3.453 11.025 1.00 90.44 84 PHE A N 1
ATOM 681 C CA . PHE A 1 84 ? 13.045 3.687 12.175 1.00 90.44 84 PHE A CA 1
ATOM 682 C C . PHE A 1 84 ? 13.179 5.158 12.564 1.00 90.44 84 PHE A C 1
ATOM 684 O O . PHE A 1 84 ? 13.305 5.471 13.743 1.00 90.44 84 PHE A O 1
ATOM 691 N N . SER A 1 85 ? 13.137 6.078 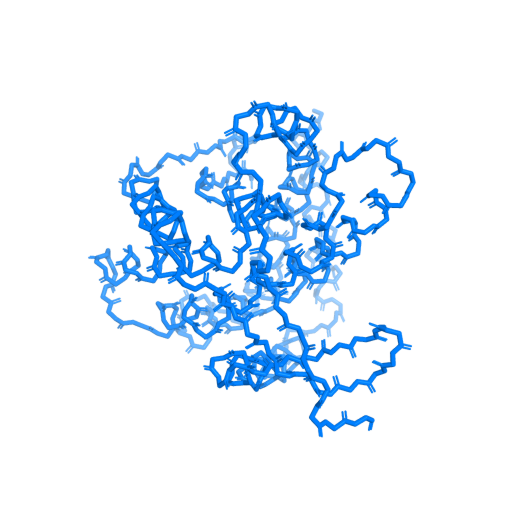11.598 1.00 90.69 85 SER A N 1
ATOM 692 C CA . SER A 1 85 ? 13.173 7.514 11.907 1.00 90.69 85 SER A CA 1
ATOM 693 C C . SER A 1 85 ? 11.944 7.987 12.688 1.00 90.69 85 SER A C 1
ATOM 695 O O . SER A 1 85 ? 11.952 9.091 13.225 1.00 90.69 85 SER A O 1
ATOM 697 N N . GLY A 1 86 ? 10.864 7.192 12.714 1.00 84.06 86 GLY A N 1
ATOM 698 C CA . GLY A 1 86 ? 9.602 7.568 13.349 1.00 84.06 86 GLY A CA 1
ATOM 699 C C . GLY A 1 86 ? 8.935 8.783 12.699 1.00 84.06 86 GLY A C 1
ATOM 700 O O . GLY A 1 86 ? 8.001 9.352 13.270 1.00 84.06 86 GLY A O 1
ATOM 701 N N . PHE A 1 87 ? 9.405 9.199 11.516 1.00 88.75 87 PHE A N 1
ATOM 702 C CA . PHE A 1 87 ? 8.983 10.448 10.904 1.00 88.75 87 PHE A CA 1
ATOM 703 C C . PHE A 1 87 ? 7.503 10.383 10.520 1.00 88.75 87 PHE A C 1
ATOM 705 O O . PHE A 1 87 ? 7.081 9.664 9.606 1.00 88.75 87 PHE A O 1
ATOM 712 N N . THR A 1 88 ? 6.709 11.146 11.264 1.00 90.56 88 THR A N 1
ATOM 713 C CA . THR A 1 88 ? 5.255 11.165 11.171 1.00 90.56 88 THR A CA 1
ATOM 714 C C . THR A 1 88 ? 4.820 12.516 10.635 1.00 90.56 88 THR A C 1
ATOM 716 O O . THR A 1 88 ? 5.144 13.557 11.206 1.00 90.56 88 THR A O 1
ATOM 719 N N . LEU A 1 89 ? 4.068 12.502 9.539 1.00 89.44 89 LEU A N 1
ATOM 720 C CA . LEU A 1 89 ? 3.451 13.698 8.998 1.00 89.44 89 LEU A CA 1
ATOM 721 C C . LEU A 1 89 ? 2.128 13.930 9.723 1.00 89.44 89 LEU A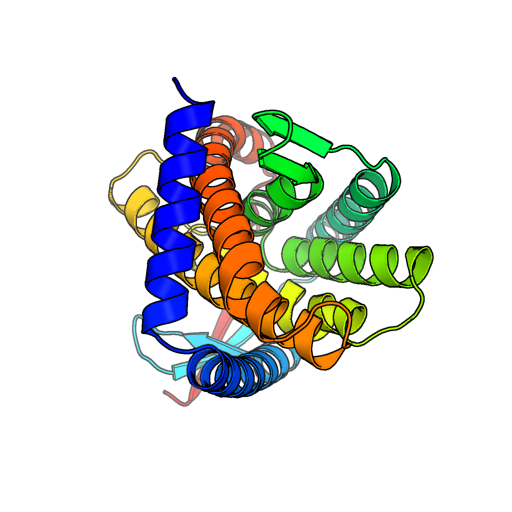 C 1
ATOM 723 O O . LEU A 1 89 ? 1.185 13.148 9.591 1.00 89.44 89 LEU A O 1
ATOM 727 N N . VAL A 1 90 ? 2.068 15.011 10.495 1.00 90.62 90 VAL A N 1
ATOM 728 C CA . VAL A 1 90 ? 0.845 15.459 11.162 1.00 90.62 90 VAL A CA 1
ATOM 729 C C . VAL A 1 90 ? 0.116 16.413 10.223 1.00 90.62 90 VAL A C 1
ATOM 731 O O . VAL A 1 90 ? 0.591 17.516 9.970 1.00 90.62 90 VAL A O 1
ATOM 734 N N . ILE A 1 91 ? -1.033 15.986 9.699 1.00 88.44 91 ILE A N 1
ATOM 735 C CA . ILE A 1 91 ? -1.875 16.817 8.825 1.00 88.44 91 ILE A CA 1
ATOM 736 C C . ILE A 1 91 ? -2.787 17.694 9.676 1.00 88.44 91 ILE A C 1
ATOM 738 O O . ILE A 1 91 ? -2.874 18.901 9.467 1.00 88.44 91 ILE A O 1
ATOM 742 N N . VAL A 1 92 ? -3.445 17.084 10.666 1.00 88.38 92 VAL A N 1
ATOM 743 C CA . VAL A 1 92 ? -4.247 17.795 11.664 1.00 88.38 92 VAL A CA 1
ATOM 744 C C . VAL A 1 92 ? -3.906 17.246 13.050 1.00 88.38 92 VAL A C 1
ATOM 746 O O . VAL A 1 92 ? -4.200 16.076 13.322 1.00 88.38 92 VAL A O 1
ATOM 749 N N . PRO A 1 93 ? -3.299 18.063 13.936 1.00 85.88 93 PRO A N 1
ATOM 750 C CA . PRO A 1 93 ? -2.916 17.637 15.278 1.00 85.88 93 PRO A CA 1
ATOM 751 C C . PRO A 1 93 ? -4.075 16.997 16.050 1.00 85.88 93 PRO A C 1
ATOM 753 O O . PRO A 1 93 ? -5.174 17.548 16.105 1.00 85.88 93 PRO A O 1
ATOM 756 N N . GLY A 1 94 ? -3.815 15.827 16.638 1.00 82.44 94 GLY A N 1
ATOM 757 C CA . GLY A 1 94 ? -4.781 15.071 17.442 1.00 82.44 94 GLY A CA 1
ATOM 758 C C . GLY A 1 94 ? -5.841 14.288 16.657 1.00 82.44 94 GLY A C 1
ATOM 759 O O . GLY A 1 94 ? -6.623 13.582 17.281 1.00 82.44 94 GLY A O 1
ATOM 760 N N . ILE A 1 95 ? -5.877 14.389 15.323 1.00 84.19 95 ILE A N 1
ATOM 761 C CA . ILE A 1 95 ? -6.891 13.716 14.488 1.00 84.19 95 ILE A CA 1
ATOM 762 C C . ILE A 1 95 ? -6.250 12.849 13.419 1.00 84.19 95 ILE A C 1
ATOM 764 O O . ILE A 1 95 ? -6.598 11.680 13.283 1.00 84.19 95 ILE A O 1
ATOM 768 N N . LEU A 1 96 ? -5.333 13.424 12.640 1.00 88.75 96 LEU A N 1
ATOM 769 C CA . LEU A 1 96 ? -4.796 12.767 11.460 1.00 88.75 96 LEU A CA 1
ATOM 770 C C . LEU A 1 96 ? -3.290 12.968 11.374 1.00 88.75 96 LEU A C 1
ATOM 772 O O . LEU A 1 96 ? -2.791 14.056 11.069 1.00 88.75 96 LEU A O 1
ATOM 776 N N . ALA A 1 97 ? -2.588 11.870 11.602 1.00 89.75 97 ALA A N 1
ATOM 777 C CA . ALA A 1 97 ? -1.160 11.752 11.426 1.00 89.75 97 ALA A CA 1
ATOM 778 C C . ALA A 1 97 ? -0.847 10.366 10.865 1.00 89.75 97 ALA A C 1
ATOM 780 O O . ALA A 1 97 ? -1.531 9.391 11.179 1.00 89.75 97 ALA A O 1
ATOM 781 N N . PHE A 1 98 ? 0.174 10.277 10.023 1.00 89.94 98 PHE A N 1
ATOM 782 C CA . PHE A 1 98 ? 0.622 9.003 9.478 1.00 89.94 98 PHE A CA 1
ATOM 783 C C . PHE A 1 98 ? 2.125 9.013 9.232 1.00 89.94 98 PHE A C 1
ATOM 785 O O . PHE A 1 98 ? 2.733 10.063 9.010 1.00 89.94 98 PHE A O 1
ATOM 792 N N . LYS A 1 99 ? 2.738 7.829 9.267 1.00 90.31 99 LYS A N 1
ATOM 793 C CA . LYS A 1 99 ? 4.158 7.686 8.946 1.00 90.31 99 LYS A CA 1
ATOM 794 C C . LYS A 1 99 ? 4.394 8.057 7.490 1.00 90.31 99 LYS A C 1
ATOM 796 O O . LYS A 1 99 ? 3.688 7.581 6.602 1.00 90.31 99 LYS A O 1
ATOM 801 N N . VAL A 1 100 ? 5.428 8.855 7.234 1.00 88.31 100 VAL A N 1
ATOM 802 C CA . VAL A 1 100 ? 5.805 9.252 5.866 1.00 88.31 100 VAL A CA 1
ATOM 803 C C . VAL A 1 100 ? 6.160 8.047 5.000 1.00 88.31 100 VAL A C 1
ATOM 805 O O . VAL A 1 100 ? 5.962 8.080 3.788 1.00 88.31 100 VAL A O 1
ATOM 808 N N . SER A 1 101 ? 6.577 6.942 5.620 1.00 90.12 101 SER A N 1
ATOM 809 C CA . SER A 1 101 ? 6.778 5.664 4.943 1.00 90.12 101 SER A CA 1
ATOM 810 C C . SER A 1 101 ? 5.553 5.189 4.144 1.00 90.12 101 SER A C 1
ATOM 812 O O . SER A 1 101 ? 5.744 4.526 3.131 1.00 90.12 101 SER A O 1
ATOM 814 N N . LEU A 1 102 ? 4.320 5.537 4.544 1.00 89.31 102 LEU A N 1
ATOM 815 C CA . LEU A 1 102 ? 3.091 5.155 3.831 1.00 89.31 102 LEU A CA 1
ATOM 816 C C . LEU A 1 102 ? 2.903 5.896 2.498 1.00 89.31 102 LEU A C 1
ATOM 818 O O . LEU A 1 102 ? 2.183 5.417 1.626 1.00 89.31 102 LEU A O 1
ATOM 822 N N . LEU A 1 103 ? 3.552 7.050 2.304 1.00 88.38 103 LEU A N 1
ATOM 823 C CA . LEU A 1 103 ? 3.548 7.730 1.002 1.00 88.38 103 LEU A CA 1
ATOM 824 C C . LEU A 1 103 ? 4.317 6.909 -0.038 1.00 88.38 103 LEU A C 1
ATOM 826 O O . LEU A 1 103 ? 3.899 6.805 -1.190 1.00 88.38 103 LEU A O 1
ATOM 830 N N . LEU A 1 104 ? 5.417 6.272 0.375 1.00 86.19 104 LEU A N 1
ATOM 831 C CA . LEU A 1 104 ? 6.251 5.464 -0.516 1.00 86.19 104 LEU A CA 1
ATOM 832 C C . LEU A 1 104 ? 5.487 4.275 -1.095 1.00 86.19 104 LEU A C 1
ATOM 834 O O . LEU A 1 104 ? 5.668 3.946 -2.268 1.00 86.19 104 LEU A O 1
ATOM 838 N N . ASP A 1 105 ? 4.611 3.686 -0.283 1.00 88.31 105 ASP A N 1
ATOM 839 C CA . ASP A 1 105 ? 3.805 2.510 -0.606 1.00 88.31 105 ASP A CA 1
ATOM 840 C C . ASP A 1 105 ? 2.924 2.754 -1.843 1.00 88.31 105 ASP A C 1
ATOM 842 O O . ASP A 1 105 ? 2.748 1.867 -2.675 1.00 88.31 105 ASP A O 1
ATOM 846 N N . GLY A 1 106 ? 2.441 3.989 -2.012 1.00 84.62 106 GLY A N 1
ATOM 847 C CA . GLY A 1 106 ? 1.629 4.413 -3.151 1.00 84.62 106 GLY A CA 1
ATOM 848 C C . GLY A 1 106 ? 2.405 4.795 -4.413 1.00 84.62 106 GLY A C 1
ATOM 849 O O . GLY A 1 106 ? 1.870 4.726 -5.521 1.00 84.62 106 GLY A O 1
ATOM 850 N N . ILE A 1 107 ? 3.656 5.226 -4.258 1.00 91.00 107 ILE A N 1
ATOM 851 C CA . ILE A 1 107 ? 4.420 5.900 -5.317 1.00 91.00 107 ILE A CA 1
ATOM 852 C C . ILE A 1 107 ? 5.450 4.957 -5.939 1.00 91.00 107 ILE A C 1
ATOM 854 O O . ILE A 1 107 ? 5.502 4.791 -7.159 1.00 91.00 107 ILE A O 1
ATOM 858 N N . LEU A 1 108 ? 6.289 4.324 -5.116 1.00 92.25 108 LEU A N 1
ATOM 859 C CA . LEU A 1 108 ? 7.439 3.570 -5.615 1.00 92.25 108 LEU A CA 1
ATOM 860 C C . LEU A 1 108 ? 7.038 2.312 -6.399 1.00 92.25 108 LEU A C 1
ATOM 862 O O . LEU A 1 108 ? 7.639 2.084 -7.450 1.00 92.25 108 LEU A O 1
ATOM 866 N N . PRO A 1 109 ? 6.014 1.526 -6.001 1.00 90.38 109 PRO A N 1
ATOM 867 C CA . PRO A 1 109 ? 5.565 0.394 -6.811 1.00 90.38 109 PRO A CA 1
ATOM 868 C C . PRO A 1 109 ? 5.053 0.820 -8.191 1.00 90.38 109 PRO A C 1
ATOM 870 O O . PRO A 1 109 ? 5.225 0.086 -9.161 1.00 90.38 109 PRO A O 1
ATOM 873 N N . ALA A 1 110 ? 4.494 2.027 -8.325 1.00 89.31 110 ALA A N 1
ATOM 874 C CA . ALA A 1 110 ? 4.059 2.548 -9.618 1.00 89.31 110 ALA A CA 1
ATOM 875 C C . ALA A 1 110 ? 5.238 2.899 -10.541 1.00 89.31 110 ALA A C 1
ATOM 877 O O . ALA A 1 110 ? 5.154 2.692 -11.752 1.00 89.31 110 ALA A O 1
ATOM 878 N N . PHE A 1 111 ? 6.353 3.385 -9.983 1.00 90.19 111 PHE A N 1
ATOM 879 C CA . PHE A 1 111 ? 7.532 3.787 -10.759 1.00 90.19 111 PHE A CA 1
ATOM 880 C C . PHE A 1 111 ? 8.561 2.683 -10.994 1.00 90.19 111 PHE A C 1
ATOM 882 O O . PHE A 1 111 ? 9.182 2.654 -12.057 1.00 90.19 111 PHE A O 1
ATOM 889 N N . PHE A 1 112 ? 8.721 1.757 -10.054 1.00 90.56 112 PHE A N 1
ATOM 890 C CA . PHE A 1 112 ? 9.742 0.704 -10.095 1.00 90.56 112 PHE A CA 1
ATOM 891 C C . PHE A 1 112 ? 9.158 -0.710 -10.236 1.00 90.56 112 PHE A C 1
ATOM 893 O O . PHE A 1 112 ? 9.900 -1.663 -10.479 1.00 90.56 112 PHE A O 1
ATOM 900 N N . GLY A 1 113 ? 7.835 -0.859 -10.133 1.00 88.50 113 GLY A N 1
ATOM 901 C CA . GLY A 1 113 ? 7.121 -2.122 -10.305 1.00 88.50 113 GLY A CA 1
ATOM 902 C C . GLY A 1 113 ? 7.289 -3.109 -9.148 1.00 88.50 113 GLY A C 1
ATOM 903 O O . GLY A 1 113 ? 7.565 -2.734 -8.008 1.00 88.50 113 GLY A O 1
ATOM 904 N N . ILE A 1 114 ? 7.140 -4.397 -9.463 1.00 89.19 114 ILE A N 1
ATOM 905 C CA . ILE A 1 114 ? 7.280 -5.544 -8.560 1.00 89.19 114 ILE A CA 1
ATOM 906 C C . ILE A 1 114 ? 8.546 -5.478 -7.685 1.00 89.19 114 ILE A C 1
ATOM 908 O O . ILE A 1 114 ? 8.410 -5.704 -6.484 1.00 89.19 114 ILE A O 1
ATOM 912 N N . PRO A 1 115 ? 9.755 -5.132 -8.180 1.00 91.06 115 PRO A N 1
ATOM 913 C CA . PRO A 1 115 ? 10.921 -5.006 -7.305 1.00 91.06 115 PRO A CA 1
ATOM 914 C C . PRO A 1 115 ? 10.720 -4.039 -6.131 1.00 91.06 115 PRO A C 1
ATOM 916 O O . PRO A 1 115 ? 11.107 -4.364 -5.012 1.00 91.06 115 PRO A O 1
ATOM 919 N N . ALA A 1 116 ? 10.062 -2.896 -6.347 1.00 92.31 116 ALA A N 1
ATOM 920 C CA . ALA A 1 116 ? 9.739 -1.973 -5.261 1.00 92.31 116 ALA A CA 1
ATOM 921 C C . ALA A 1 116 ? 8.616 -2.482 -4.356 1.00 92.31 116 ALA A C 1
ATOM 923 O O . ALA A 1 116 ? 8.686 -2.255 -3.153 1.00 92.31 116 ALA A O 1
ATOM 924 N N . ALA A 1 117 ? 7.627 -3.204 -4.893 1.00 91.38 117 ALA A N 1
ATOM 925 C CA . ALA A 1 117 ? 6.613 -3.877 -4.076 1.00 91.38 117 ALA A CA 1
ATOM 926 C C . ALA A 1 117 ? 7.255 -4.870 -3.088 1.00 91.38 117 ALA A C 1
ATOM 928 O O . ALA A 1 117 ? 6.936 -4.847 -1.898 1.00 91.38 117 ALA A O 1
ATOM 929 N N . TYR A 1 118 ? 8.213 -5.681 -3.557 1.00 92.06 118 TYR A N 1
ATOM 930 C CA . TYR A 1 118 ? 9.027 -6.541 -2.693 1.00 92.06 118 TYR A CA 1
ATOM 931 C C . TYR A 1 118 ? 9.853 -5.725 -1.705 1.00 92.06 118 TYR A C 1
ATOM 933 O O . TYR A 1 118 ? 9.812 -6.010 -0.514 1.00 92.06 118 TYR A O 1
ATOM 941 N N . GLY A 1 119 ? 10.578 -4.708 -2.178 1.00 94.00 119 GLY A N 1
ATOM 942 C CA . GLY A 1 119 ? 11.431 -3.886 -1.325 1.00 94.00 119 GLY A CA 1
ATOM 943 C C . GLY A 1 119 ? 10.655 -3.246 -0.174 1.00 94.00 119 GLY A C 1
ATOM 944 O O . GLY A 1 119 ? 11.012 -3.427 0.984 1.00 94.00 119 GLY A O 1
ATOM 945 N N . ILE A 1 120 ? 9.543 -2.573 -0.474 1.00 93.44 120 ILE A N 1
ATOM 946 C CA . ILE A 1 120 ? 8.688 -1.928 0.529 1.00 93.44 120 ILE A CA 1
ATOM 947 C C . ILE A 1 120 ? 8.053 -2.954 1.466 1.00 93.44 120 ILE A C 1
ATOM 949 O O . ILE A 1 120 ? 8.091 -2.772 2.679 1.00 93.44 120 ILE A O 1
ATOM 953 N N . GLY A 1 121 ? 7.452 -4.024 0.939 1.00 92.25 121 GLY A N 1
ATOM 954 C CA . GLY A 1 121 ? 6.765 -4.995 1.789 1.00 92.25 121 GLY A CA 1
ATOM 955 C C . GLY A 1 121 ? 7.725 -5.773 2.694 1.00 92.25 121 GLY A C 1
ATOM 956 O O . GLY A 1 121 ? 7.442 -5.929 3.880 1.00 92.25 121 GLY A O 1
ATOM 957 N N . LEU A 1 122 ? 8.898 -6.170 2.185 1.00 93.94 122 LEU A N 1
ATOM 958 C CA . LEU A 1 122 ? 9.960 -6.764 3.004 1.00 93.94 122 LEU A CA 1
ATOM 959 C C . LEU A 1 122 ? 10.514 -5.757 4.012 1.00 93.94 122 LEU A C 1
ATOM 961 O O . LEU A 1 122 ? 10.689 -6.106 5.172 1.00 93.94 122 LEU A O 1
ATOM 965 N N . GLY A 1 123 ? 10.753 -4.510 3.600 1.00 94.12 123 GLY A N 1
ATOM 966 C CA . GLY A 1 123 ? 11.220 -3.455 4.497 1.00 94.12 123 GLY A CA 1
ATOM 967 C C . GLY A 1 123 ? 10.253 -3.217 5.656 1.00 94.12 123 GLY A C 1
ATOM 968 O O . GLY A 1 123 ? 10.685 -3.167 6.801 1.00 94.12 123 GLY A O 1
ATOM 969 N N . ALA A 1 124 ? 8.946 -3.168 5.384 1.00 92.06 124 ALA A N 1
ATOM 970 C CA . ALA A 1 124 ? 7.915 -3.048 6.413 1.00 92.06 124 ALA A CA 1
ATOM 971 C C . ALA A 1 124 ? 7.891 -4.263 7.354 1.00 92.06 124 ALA A C 1
ATOM 973 O O . ALA A 1 124 ? 7.858 -4.088 8.571 1.00 92.06 124 ALA A O 1
ATOM 974 N N . ALA A 1 125 ? 7.963 -5.482 6.804 1.00 92.69 125 ALA A N 1
ATOM 975 C CA . ALA A 1 125 ? 8.017 -6.711 7.592 1.00 92.69 125 ALA A CA 1
ATOM 976 C C . ALA A 1 125 ? 9.244 -6.738 8.514 1.00 92.69 125 ALA A C 1
ATOM 978 O O . ALA A 1 125 ? 9.106 -6.966 9.712 1.00 92.69 125 ALA A O 1
ATOM 979 N N . PHE A 1 126 ? 10.438 -6.460 7.979 1.00 94.31 126 PHE A N 1
ATOM 980 C CA . PHE A 1 126 ? 11.674 -6.431 8.760 1.00 94.31 126 PHE A CA 1
ATOM 981 C C . PHE A 1 126 ? 11.650 -5.342 9.826 1.00 94.31 126 PHE A C 1
ATOM 983 O O . PHE A 1 126 ? 11.987 -5.617 10.974 1.00 94.31 126 PHE A O 1
ATOM 990 N N . SER A 1 127 ? 11.213 -4.130 9.481 1.00 92.38 127 SER A N 1
ATOM 991 C CA . SER A 1 127 ? 11.052 -3.056 10.458 1.00 92.38 127 SER A CA 1
ATOM 992 C C . SER A 1 127 ? 10.123 -3.456 11.594 1.00 92.38 127 SER A C 1
ATOM 994 O O . SER A 1 127 ? 10.450 -3.195 12.749 1.00 92.38 127 SER A O 1
ATOM 996 N N . ASP A 1 128 ? 8.998 -4.101 11.291 1.00 90.25 128 ASP A N 1
ATOM 997 C CA . ASP A 1 128 ? 8.055 -4.532 12.316 1.00 90.25 128 ASP A CA 1
ATOM 998 C C . ASP A 1 128 ? 8.636 -5.629 13.216 1.00 90.25 128 ASP A C 1
ATOM 1000 O O . ASP A 1 128 ? 8.554 -5.508 14.436 1.00 90.25 128 ASP A O 1
ATOM 1004 N N . ILE A 1 129 ? 9.300 -6.631 12.625 1.00 92.69 129 ILE A N 1
ATOM 1005 C CA . ILE A 1 129 ? 9.971 -7.713 13.362 1.00 92.69 129 ILE A CA 1
ATOM 1006 C C . ILE A 1 129 ? 11.031 -7.148 14.308 1.00 92.69 129 ILE A C 1
ATOM 1008 O O . ILE A 1 129 ? 11.135 -7.600 15.446 1.00 92.69 129 ILE A O 1
ATOM 1012 N N . ILE A 1 130 ? 11.811 -6.158 13.864 1.00 91.88 130 ILE A N 1
ATOM 1013 C CA . ILE A 1 130 ? 12.864 -5.571 14.700 1.00 91.88 130 ILE A CA 1
ATOM 1014 C C . ILE A 1 130 ? 12.269 -4.760 15.862 1.00 91.88 130 ILE A C 1
ATOM 1016 O O . ILE A 1 130 ? 12.789 -4.834 16.971 1.00 91.88 130 ILE A O 1
ATOM 1020 N N . HIS A 1 131 ? 11.189 -4.001 15.642 1.00 88.62 131 HIS A N 1
ATOM 1021 C CA . HIS A 1 131 ? 10.600 -3.162 16.695 1.00 88.62 131 HIS A CA 1
ATOM 1022 C C . HIS A 1 131 ? 9.729 -3.942 17.681 1.00 88.62 131 HIS A C 1
ATOM 1024 O O . HIS A 1 131 ? 9.679 -3.593 18.857 1.00 88.62 131 HIS A O 1
ATOM 1030 N N . ASN A 1 132 ? 9.001 -4.948 17.199 1.00 84.94 132 ASN A N 1
ATOM 1031 C CA . ASN A 1 132 ? 7.884 -5.545 17.933 1.00 84.94 132 ASN A CA 1
ATOM 1032 C C . ASN A 1 132 ? 7.971 -7.072 18.040 1.00 84.94 132 ASN A C 1
ATOM 1034 O O . ASN A 1 132 ? 7.079 -7.697 18.609 1.00 84.94 132 ASN A O 1
ATOM 1038 N N . GLY A 1 133 ? 9.034 -7.676 17.507 1.00 87.56 133 GLY A N 1
ATOM 1039 C CA . GLY A 1 133 ? 9.148 -9.122 17.391 1.00 87.56 133 GLY A CA 1
ATOM 1040 C C . GLY A 1 133 ? 8.294 -9.691 16.258 1.00 87.56 133 GLY A C 1
ATOM 1041 O O . GLY A 1 133 ? 7.505 -9.006 15.607 1.00 87.56 133 GLY A O 1
ATOM 1042 N N . TYR A 1 134 ? 8.478 -10.982 15.999 1.00 87.38 134 TYR A N 1
ATOM 1043 C CA . TYR A 1 134 ? 7.722 -11.690 14.975 1.00 87.38 134 TYR A CA 1
ATOM 1044 C C . TYR A 1 134 ? 6.256 -11.874 15.398 1.00 87.38 134 TYR A C 1
ATOM 1046 O O . TYR A 1 134 ? 5.982 -12.446 16.452 1.00 87.38 134 TYR A O 1
ATOM 1054 N N . SER A 1 135 ? 5.323 -11.409 14.563 1.00 83.75 135 SER A N 1
ATOM 1055 C CA . SER A 1 135 ? 3.877 -11.415 14.832 1.00 83.75 135 SER A CA 1
ATOM 1056 C C . SER A 1 135 ? 3.046 -11.658 13.560 1.00 83.75 135 SER A C 1
ATOM 1058 O O . SER A 1 135 ? 3.574 -11.645 12.439 1.00 83.75 135 SER A O 1
ATOM 1060 N N . ALA A 1 136 ? 1.732 -11.863 13.705 1.00 79.81 136 ALA A N 1
ATOM 1061 C CA . ALA A 1 136 ? 0.822 -11.994 12.565 1.00 79.81 136 ALA A CA 1
ATOM 1062 C C . ALA A 1 136 ? 0.735 -10.682 11.760 1.00 79.81 136 ALA A C 1
ATOM 1064 O O . ALA A 1 136 ? 0.605 -10.713 10.533 1.00 79.81 136 ALA A O 1
ATOM 1065 N N . ARG A 1 137 ? 0.905 -9.529 12.415 1.00 81.50 137 ARG A N 1
ATOM 1066 C CA . ARG A 1 137 ? 1.058 -8.221 11.781 1.00 81.50 137 ARG A CA 1
ATOM 1067 C C . ARG A 1 137 ? 2.316 -8.159 10.937 1.00 81.50 137 ARG A C 1
ATOM 1069 O O . ARG A 1 137 ? 2.224 -7.757 9.778 1.00 81.50 137 ARG A O 1
ATOM 1076 N N . SER A 1 138 ? 3.459 -8.613 11.445 1.00 84.06 138 SER A N 1
ATOM 1077 C CA . SER A 1 138 ? 4.691 -8.654 10.650 1.00 84.06 138 SER A CA 1
ATOM 1078 C C . SER A 1 138 ? 4.520 -9.533 9.409 1.00 84.06 138 SER A C 1
ATOM 1080 O O . SER A 1 138 ? 4.906 -9.154 8.301 1.00 84.06 138 SER A O 1
ATOM 1082 N N . MET A 1 139 ? 3.843 -10.675 9.573 1.00 82.50 139 MET A N 1
ATOM 1083 C CA . MET A 1 139 ? 3.484 -11.556 8.464 1.00 82.50 139 MET A CA 1
ATOM 1084 C C . MET A 1 139 ? 2.496 -10.918 7.488 1.00 82.50 139 MET A C 1
ATOM 1086 O O . MET A 1 139 ? 2.540 -11.253 6.307 1.00 82.50 139 MET A O 1
ATOM 1090 N N . SER A 1 140 ? 1.666 -9.962 7.917 1.00 83.75 140 SER A N 1
ATOM 1091 C CA . SER A 1 140 ? 0.744 -9.233 7.034 1.00 83.75 140 SER A CA 1
ATOM 1092 C C . SER A 1 140 ? 1.396 -8.383 5.971 1.00 83.75 140 SER A C 1
ATOM 1094 O O . SER A 1 140 ? 0.869 -8.286 4.859 1.00 83.75 140 SER A O 1
ATOM 1096 N N . TYR A 1 141 ? 2.593 -7.877 6.237 1.00 84.75 141 TYR A N 1
ATOM 1097 C CA . TYR A 1 141 ? 3.386 -7.209 5.214 1.00 84.75 141 TYR A CA 1
ATOM 1098 C C . TYR A 1 141 ? 3.921 -8.192 4.168 1.00 84.75 141 TYR A C 1
ATOM 1100 O O . TYR A 1 141 ? 4.012 -7.842 2.989 1.00 84.75 141 TYR A O 1
ATOM 1108 N N . ILE A 1 142 ? 4.210 -9.432 4.574 1.00 82.94 142 ILE A N 1
ATOM 1109 C CA . ILE A 1 142 ? 4.658 -10.492 3.670 1.00 82.94 142 ILE A CA 1
ATOM 1110 C C . ILE A 1 142 ? 3.471 -11.050 2.893 1.00 82.94 142 ILE A C 1
ATOM 1112 O O . ILE A 1 142 ? 3.506 -11.042 1.671 1.00 82.94 142 ILE A O 1
ATOM 1116 N N . TYR A 1 143 ? 2.393 -11.505 3.534 1.00 80.50 143 TYR A N 1
ATOM 1117 C CA . TYR A 1 143 ? 1.276 -12.059 2.775 1.00 80.50 143 TYR A CA 1
ATOM 1118 C C . TYR A 1 143 ? 0.593 -10.958 1.959 1.00 80.50 143 TYR A C 1
ATOM 1120 O O . TYR A 1 143 ? 0.596 -11.041 0.740 1.00 80.50 143 TYR A O 1
ATOM 1128 N N . TRP A 1 144 ? 0.076 -9.887 2.559 1.00 83.69 144 TRP A N 1
ATOM 1129 C CA . TRP A 1 144 ? -0.722 -8.900 1.827 1.00 83.69 144 TRP A CA 1
ATOM 1130 C C . TRP A 1 144 ? 0.084 -7.702 1.346 1.00 83.69 144 TRP A C 1
ATOM 1132 O O . TRP A 1 144 ? -0.138 -7.268 0.224 1.00 83.69 144 TRP A O 1
ATOM 1142 N N . GLY A 1 145 ? 1.034 -7.180 2.125 1.00 82.25 145 GLY A N 1
ATOM 1143 C CA . GLY A 1 145 ? 1.783 -5.967 1.765 1.00 82.25 145 GLY A CA 1
ATOM 1144 C C . GLY A 1 145 ? 2.386 -6.044 0.360 1.00 82.25 145 GLY A C 1
ATOM 1145 O O . GLY A 1 145 ? 1.953 -5.323 -0.536 1.00 82.25 145 GLY A O 1
ATOM 1146 N N . ILE A 1 146 ? 3.296 -6.993 0.129 1.00 86.44 146 ILE A N 1
ATOM 1147 C CA . ILE A 1 146 ? 3.977 -7.171 -1.168 1.00 86.44 146 ILE A CA 1
ATOM 1148 C C . ILE A 1 146 ? 2.978 -7.423 -2.311 1.00 86.44 146 ILE A C 1
ATOM 1150 O O . ILE A 1 146 ? 3.034 -6.758 -3.348 1.00 86.44 146 ILE A O 1
ATOM 1154 N N . ALA A 1 147 ? 2.051 -8.368 -2.133 1.00 85.50 147 ALA A N 1
ATOM 1155 C CA . ALA A 1 147 ? 1.100 -8.739 -3.181 1.00 85.50 147 ALA A CA 1
ATOM 1156 C C . ALA A 1 147 ? 0.120 -7.596 -3.500 1.00 85.50 147 ALA A C 1
ATOM 1158 O O . ALA A 1 147 ? -0.204 -7.350 -4.661 1.00 85.50 147 ALA A O 1
ATOM 1159 N N . SER A 1 148 ? -0.333 -6.858 -2.489 1.00 84.19 148 SER A N 1
ATOM 1160 C CA . SER A 1 148 ? -1.254 -5.733 -2.652 1.00 84.19 148 SER A CA 1
ATOM 1161 C C . SER A 1 148 ? -0.592 -4.553 -3.364 1.00 84.19 148 SER A C 1
ATOM 1163 O O . SER A 1 148 ? -1.228 -3.932 -4.208 1.00 84.19 148 SER A O 1
ATOM 1165 N N . TYR A 1 149 ? 0.702 -4.295 -3.154 1.00 84.69 149 TYR A N 1
ATOM 1166 C CA . TYR A 1 149 ? 1.426 -3.263 -3.908 1.00 84.69 149 TYR A CA 1
ATOM 1167 C C . TYR A 1 149 ? 1.530 -3.576 -5.408 1.00 84.69 149 TYR A C 1
ATOM 1169 O O . TYR A 1 149 ? 1.611 -2.662 -6.231 1.00 84.69 149 TYR A O 1
ATOM 1177 N N . ASN A 1 150 ? 1.439 -4.853 -5.799 1.00 81.38 150 ASN A N 1
ATOM 1178 C CA . ASN A 1 150 ? 1.303 -5.235 -7.205 1.00 81.38 150 ASN A CA 1
ATOM 1179 C C . ASN A 1 150 ? -0.024 -4.739 -7.820 1.00 81.38 150 ASN A C 1
ATOM 1181 O O . ASN A 1 150 ? -0.082 -4.477 -9.019 1.00 81.38 150 ASN A O 1
ATOM 1185 N N . ILE A 1 151 ? -1.089 -4.564 -7.023 1.00 81.75 151 ILE A N 1
ATOM 1186 C CA . ILE A 1 151 ? -2.354 -3.964 -7.489 1.00 81.75 151 ILE A CA 1
ATOM 1187 C C . ILE A 1 151 ? -2.089 -2.530 -7.960 1.00 81.75 151 ILE A C 1
ATOM 1189 O O . ILE A 1 151 ? -2.445 -2.174 -9.081 1.00 81.75 151 ILE A O 1
ATOM 1193 N N . LEU A 1 152 ? -1.390 -1.730 -7.154 1.00 82.88 152 LEU A N 1
ATOM 1194 C CA . LEU A 1 152 ? -1.059 -0.339 -7.484 1.00 82.88 152 LEU A CA 1
ATOM 1195 C C . LEU A 1 152 ? -0.281 -0.236 -8.805 1.00 82.88 152 LEU A C 1
ATOM 1197 O O . LEU A 1 152 ? -0.646 0.522 -9.707 1.00 82.88 152 LEU A O 1
ATOM 1201 N N . PHE A 1 153 ? 0.739 -1.083 -8.950 1.00 81.38 153 PHE A N 1
ATOM 1202 C CA . PHE A 1 153 ? 1.521 -1.213 -10.177 1.00 81.38 153 PHE A CA 1
ATOM 1203 C C . PHE A 1 153 ? 0.653 -1.529 -11.409 1.00 81.38 153 PHE A C 1
ATOM 1205 O O . PHE A 1 153 ? 0.777 -0.854 -12.429 1.00 81.38 153 PHE A O 1
ATOM 1212 N N . LYS A 1 154 ? -0.246 -2.517 -11.338 1.00 80.12 154 LYS A N 1
ATOM 1213 C CA . LYS A 1 154 ? -1.061 -2.922 -12.499 1.00 80.12 154 LYS A CA 1
ATOM 1214 C C . LYS A 1 154 ? -2.018 -1.854 -12.969 1.00 80.12 154 LYS A C 1
ATOM 1216 O O . LYS A 1 154 ? -2.262 -1.724 -14.163 1.00 80.12 154 LYS A O 1
ATOM 1221 N N . PHE A 1 155 ? -2.636 -1.172 -12.015 1.00 83.81 155 PHE A N 1
ATOM 1222 C CA . PHE A 1 155 ? -3.690 -0.237 -12.340 1.00 83.81 155 PHE A CA 1
ATOM 1223 C C . PHE A 1 155 ? -3.087 1.043 -12.901 1.00 83.81 155 PHE A C 1
ATOM 1225 O O . PHE A 1 155 ? -3.368 1.385 -14.043 1.00 83.81 155 PHE A O 1
ATOM 1232 N N . TYR A 1 156 ? -2.212 1.721 -12.160 1.00 84.19 156 TYR A N 1
ATOM 1233 C CA . TYR A 1 156 ? -1.700 3.026 -12.590 1.00 84.19 156 TYR A CA 1
ATOM 1234 C C . TYR A 1 156 ? -0.193 3.088 -12.788 1.00 84.19 156 TYR A C 1
ATOM 1236 O O . TYR A 1 156 ? 0.292 4.066 -13.349 1.00 84.19 156 TYR A O 1
ATOM 1244 N N . GLY A 1 157 ? 0.551 2.039 -12.441 1.00 80.94 157 GLY A N 1
ATOM 1245 C CA . GLY A 1 157 ? 1.964 1.937 -12.797 1.00 80.94 157 GLY A CA 1
ATOM 1246 C C . GLY A 1 157 ? 2.211 1.869 -14.305 1.00 80.94 157 GLY A C 1
ATOM 1247 O O . GLY A 1 157 ? 3.335 2.111 -14.715 1.00 80.94 157 GLY A O 1
ATOM 1248 N N . GLU A 1 158 ? 1.202 1.592 -15.145 1.00 82.31 158 GLU A N 1
ATOM 1249 C CA . GLU A 1 158 ? 1.327 1.677 -16.611 1.00 82.31 158 GLU A CA 1
ATOM 1250 C C . GLU A 1 158 ? 1.236 3.110 -17.163 1.00 82.31 158 GLU A C 1
ATOM 1252 O O . GLU A 1 158 ? 1.814 3.387 -18.226 1.00 82.31 158 GLU A O 1
ATOM 1257 N N . TYR A 1 159 ? 0.497 3.977 -16.460 1.00 84.44 159 TYR A N 1
ATOM 1258 C CA . TYR A 1 159 ? 0.181 5.364 -16.819 1.00 84.44 159 TYR A CA 1
ATOM 1259 C C . TYR A 1 159 ? 0.155 6.268 -15.564 1.00 84.44 159 TYR A C 1
ATOM 1261 O O . TYR A 1 159 ? -0.906 6.780 -15.200 1.00 84.44 159 TYR A O 1
ATOM 1269 N N . PRO A 1 160 ? 1.296 6.482 -14.882 1.00 87.69 160 PRO A N 1
ATOM 1270 C CA . PRO A 1 160 ? 1.327 7.211 -13.610 1.00 87.69 160 PRO A CA 1
ATOM 1271 C C . PRO A 1 160 ? 1.366 8.744 -13.772 1.00 87.69 160 PRO A C 1
ATOM 1273 O O . PRO A 1 160 ? 1.566 9.453 -12.796 1.00 87.69 160 PRO A O 1
ATOM 1276 N N . ASP A 1 161 ? 1.203 9.279 -14.985 1.00 89.44 161 ASP A N 1
ATOM 1277 C CA . ASP A 1 161 ? 1.460 10.694 -15.294 1.00 89.44 161 ASP A CA 1
ATOM 1278 C C . ASP A 1 161 ? 0.413 11.679 -14.747 1.00 89.44 161 ASP A C 1
ATOM 1280 O O . ASP A 1 161 ? 0.696 12.872 -14.646 1.00 89.44 161 ASP A O 1
ATOM 1284 N N . MET A 1 162 ? -0.782 11.190 -14.400 1.00 93.00 162 MET A N 1
ATOM 1285 C CA . MET A 1 162 ? -1.934 11.968 -13.927 1.00 93.00 162 MET A CA 1
ATOM 1286 C C . MET A 1 162 ? -2.319 13.123 -14.873 1.00 93.00 162 MET A C 1
ATOM 1288 O O . MET A 1 162 ? -2.843 14.149 -14.441 1.00 93.00 162 MET A O 1
ATOM 1292 N N . ARG A 1 163 ? -2.072 12.971 -16.182 1.00 92.19 163 ARG A N 1
ATOM 1293 C CA . ARG A 1 163 ? -2.323 14.021 -17.195 1.00 92.19 163 ARG A CA 1
ATOM 1294 C C . ARG A 1 163 ? -3.508 13.739 -18.105 1.00 92.19 163 ARG A C 1
ATOM 1296 O O . ARG A 1 163 ? -4.003 14.650 -18.758 1.00 92.19 163 ARG A O 1
ATOM 1303 N N . SER A 1 164 ? -3.970 12.495 -18.162 1.00 93.12 164 SER A N 1
ATOM 1304 C CA . SER A 1 164 ? -5.068 12.076 -19.033 1.00 93.12 164 SER A CA 1
ATOM 1305 C C . SER A 1 164 ? -6.233 11.507 -18.230 1.00 93.12 164 SER A C 1
ATOM 1307 O O . SER A 1 164 ? -6.051 10.958 -17.145 1.00 93.12 164 SER A O 1
ATOM 1309 N N . LEU A 1 165 ? -7.448 11.547 -18.782 1.00 92.06 165 LEU A N 1
ATOM 1310 C CA . LEU A 1 165 ? -8.595 10.883 -18.151 1.00 92.06 165 LEU A CA 1
ATOM 1311 C C . LEU A 1 165 ? -8.305 9.395 -17.886 1.00 92.06 165 LEU A C 1
ATOM 1313 O O . LEU A 1 165 ? -8.678 8.856 -16.848 1.00 92.06 165 LEU A O 1
ATOM 1317 N N . LYS A 1 166 ? -7.575 8.741 -18.797 1.00 90.62 166 LYS A N 1
ATOM 1318 C CA . LYS A 1 166 ? -7.169 7.341 -18.654 1.00 90.62 166 LYS A CA 1
ATOM 1319 C C . LYS A 1 166 ? -6.254 7.120 -17.445 1.00 90.62 166 LYS A C 1
ATOM 1321 O O . LYS A 1 166 ? -6.503 6.184 -16.689 1.00 90.62 166 LYS A O 1
ATOM 1326 N N . SER A 1 167 ? -5.221 7.945 -17.255 1.00 91.69 167 SER A N 1
ATOM 1327 C CA . SER A 1 167 ? -4.312 7.831 -16.101 1.00 91.69 167 SER A CA 1
ATOM 1328 C C . SER A 1 167 ? -5.048 8.085 -14.789 1.00 91.69 167 SER A C 1
ATOM 1330 O O . SER A 1 167 ? -4.874 7.330 -13.837 1.00 91.69 167 SER A O 1
ATOM 1332 N N . TRP A 1 168 ? -5.935 9.085 -14.771 1.00 93.38 168 TRP A N 1
ATOM 1333 C CA . TRP A 1 168 ? -6.761 9.416 -13.611 1.00 93.38 168 TRP A CA 1
ATOM 1334 C C . TRP A 1 168 ? -7.686 8.271 -13.213 1.00 93.38 168 TRP A C 1
ATOM 1336 O O . TRP A 1 168 ? -7.637 7.819 -12.075 1.00 93.38 168 TRP A O 1
ATOM 1346 N N . LEU A 1 169 ? -8.472 7.744 -14.156 1.00 92.19 169 LEU A N 1
ATOM 1347 C CA . LEU A 1 169 ? -9.368 6.618 -13.884 1.00 92.19 169 LEU A CA 1
ATOM 1348 C C . LEU A 1 169 ? -8.592 5.391 -13.404 1.00 92.19 169 LEU A C 1
ATOM 1350 O O . LEU A 1 169 ? -8.979 4.753 -12.428 1.00 92.19 169 LEU A O 1
ATOM 1354 N N . SER A 1 170 ? -7.474 5.082 -14.061 1.00 91.12 170 SER A N 1
ATOM 1355 C CA . SER A 1 170 ? -6.646 3.935 -13.688 1.00 91.12 170 SER A CA 1
ATOM 1356 C C . SER A 1 170 ? -6.090 4.081 -12.266 1.00 91.12 170 SER A C 1
ATOM 1358 O O . SER A 1 170 ? -6.120 3.121 -11.497 1.00 91.12 170 SER A O 1
ATOM 1360 N N . TYR A 1 171 ? -5.668 5.289 -11.883 1.00 92.75 171 TYR A N 1
ATOM 1361 C CA . TYR A 1 171 ? -5.241 5.603 -10.521 1.00 92.75 171 TYR A CA 1
ATOM 1362 C C . TYR A 1 171 ? -6.371 5.480 -9.509 1.00 92.75 171 TYR A C 1
ATOM 1364 O O . TYR A 1 171 ? -6.220 4.754 -8.532 1.00 92.75 171 TYR A O 1
ATOM 1372 N N . THR A 1 172 ? -7.520 6.112 -9.757 1.00 93.56 172 THR A N 1
ATOM 1373 C CA . THR A 1 172 ? -8.661 6.066 -8.838 1.00 93.56 172 THR A CA 1
ATOM 1374 C C . THR A 1 172 ? -9.121 4.634 -8.579 1.00 93.56 172 THR A C 1
ATOM 1376 O O . THR A 1 172 ? -9.286 4.253 -7.421 1.00 93.56 172 THR A O 1
ATOM 1379 N N . TYR A 1 173 ? -9.270 3.810 -9.621 1.00 91.19 173 TYR A N 1
ATOM 1380 C CA . TYR A 1 173 ? -9.679 2.415 -9.443 1.00 91.19 173 TYR A CA 1
ATOM 1381 C C . TYR A 1 173 ? -8.622 1.582 -8.712 1.00 91.19 173 TYR A C 1
ATOM 1383 O O . TYR A 1 173 ? -8.963 0.845 -7.787 1.00 91.19 173 TYR A O 1
ATOM 1391 N N . GLY A 1 174 ? -7.348 1.713 -9.092 1.00 90.06 174 GLY A N 1
ATOM 1392 C CA . GLY A 1 174 ? -6.258 0.973 -8.456 1.00 90.06 174 GLY A CA 1
ATOM 1393 C C . GLY A 1 174 ? -6.071 1.334 -6.991 1.00 90.06 174 GLY A C 1
ATOM 1394 O O . GLY A 1 174 ? -5.979 0.448 -6.143 1.00 90.06 174 GLY A O 1
ATOM 1395 N N . TRP A 1 175 ? -6.067 2.635 -6.698 1.00 92.81 175 TRP A N 1
ATOM 1396 C CA . TRP A 1 175 ? -5.914 3.156 -5.350 1.00 92.81 175 TRP A CA 1
ATOM 1397 C C . TRP A 1 175 ? -7.025 2.667 -4.435 1.00 92.81 175 TRP A C 1
ATOM 1399 O O . TRP A 1 175 ? -6.739 2.134 -3.372 1.00 92.81 175 TRP A O 1
ATOM 1409 N N . TRP A 1 176 ? -8.289 2.806 -4.842 1.00 92.19 176 TRP A N 1
ATOM 1410 C CA . TRP A 1 176 ? -9.406 2.415 -3.986 1.00 92.19 176 TRP A CA 1
ATOM 1411 C C . TRP A 1 176 ? -9.546 0.902 -3.839 1.00 92.19 176 TRP A C 1
ATOM 1413 O O . TRP A 1 176 ? -9.872 0.437 -2.750 1.00 92.19 176 TRP A O 1
ATOM 1423 N N . CYS A 1 177 ? -9.225 0.126 -4.878 1.00 89.69 177 CYS A N 1
ATOM 1424 C CA . CYS A 1 177 ? -9.137 -1.329 -4.765 1.00 89.69 177 CYS A CA 1
ATOM 1425 C C . CYS A 1 177 ? -8.095 -1.740 -3.711 1.00 89.69 177 CYS A C 1
ATOM 1427 O O . CYS A 1 177 ? -8.384 -2.555 -2.834 1.00 89.69 177 CYS A O 1
ATOM 1429 N N . TRP A 1 178 ? -6.911 -1.124 -3.754 1.00 89.75 178 TRP A N 1
ATOM 1430 C CA . TRP A 1 178 ? -5.852 -1.373 -2.783 1.00 89.75 178 TRP A CA 1
ATOM 1431 C C . TRP A 1 178 ? -6.196 -0.857 -1.378 1.00 89.75 178 TRP A C 1
ATOM 1433 O O . TRP A 1 178 ? -6.059 -1.599 -0.411 1.00 89.75 178 TRP A O 1
ATOM 1443 N N . ALA A 1 179 ? -6.681 0.380 -1.256 1.00 91.88 179 ALA A N 1
ATOM 1444 C CA . ALA A 1 179 ? -6.993 1.028 0.014 1.00 91.88 179 ALA A CA 1
ATOM 1445 C C . ALA A 1 179 ? -8.081 0.275 0.783 1.00 91.88 179 ALA A C 1
ATOM 1447 O O . ALA A 1 179 ? -7.894 -0.018 1.958 1.00 91.88 179 ALA A O 1
ATOM 1448 N N . ILE A 1 180 ? -9.178 -0.106 0.116 1.00 90.44 180 ILE A N 1
ATOM 1449 C CA . ILE A 1 180 ? -10.251 -0.891 0.742 1.00 90.44 180 ILE A CA 1
ATOM 1450 C C . ILE A 1 180 ? -9.706 -2.244 1.206 1.00 90.44 180 ILE A C 1
ATOM 1452 O O . ILE A 1 180 ? -9.905 -2.617 2.362 1.00 90.44 180 ILE A O 1
ATOM 1456 N N . GLY A 1 181 ? -8.978 -2.956 0.338 1.00 89.19 181 GLY A N 1
ATOM 1457 C CA . GLY A 1 181 ? -8.388 -4.248 0.686 1.00 89.19 181 GLY A CA 1
ATOM 1458 C C . GLY A 1 181 ? -7.446 -4.149 1.887 1.00 89.19 181 GLY A C 1
ATOM 1459 O O . GLY A 1 181 ? -7.596 -4.892 2.851 1.00 89.19 181 GLY A O 1
ATOM 1460 N N . THR A 1 182 ? -6.532 -3.180 1.883 1.00 89.00 182 THR A N 1
ATOM 1461 C CA . THR A 1 182 ? -5.580 -2.946 2.978 1.00 89.00 182 THR A CA 1
ATOM 1462 C C . THR A 1 182 ? -6.272 -2.520 4.269 1.00 89.00 182 THR A C 1
ATOM 1464 O O . THR A 1 182 ? -5.944 -3.058 5.323 1.00 89.00 182 THR A O 1
ATOM 1467 N N . SER A 1 183 ? -7.267 -1.631 4.216 1.00 91.25 183 SER A N 1
ATOM 1468 C CA . SER A 1 183 ? -8.023 -1.216 5.402 1.00 91.25 183 SER A CA 1
ATOM 1469 C C . SER A 1 183 ? -8.795 -2.371 6.037 1.00 91.25 183 SER A C 1
ATOM 1471 O O . SER A 1 183 ? -8.806 -2.488 7.262 1.00 91.25 183 SER A O 1
ATOM 1473 N N . ILE A 1 184 ? -9.388 -3.254 5.229 1.00 91.19 184 ILE A N 1
ATOM 1474 C CA . ILE A 1 184 ? -10.082 -4.452 5.716 1.00 91.19 184 ILE A CA 1
ATOM 1475 C C . ILE A 1 184 ? -9.076 -5.446 6.306 1.00 91.19 184 ILE A C 1
ATOM 1477 O O . ILE A 1 184 ? -9.270 -5.920 7.426 1.00 91.19 184 ILE A O 1
ATOM 1481 N N . VAL A 1 185 ? -7.986 -5.739 5.591 1.00 89.50 185 VAL A N 1
ATOM 1482 C CA . VAL A 1 185 ? -6.954 -6.689 6.032 1.00 89.50 185 VAL A CA 1
ATOM 1483 C C . VAL A 1 185 ? -6.323 -6.232 7.346 1.00 89.50 185 VAL A C 1
ATOM 1485 O O . VAL A 1 185 ? -6.312 -7.002 8.300 1.00 89.50 185 VAL A O 1
ATOM 1488 N N . TRP A 1 186 ? -5.873 -4.979 7.446 1.00 89.69 186 TRP A N 1
ATOM 1489 C CA . TRP A 1 186 ? -5.245 -4.456 8.665 1.00 89.69 186 TRP A CA 1
ATOM 1490 C C . TRP A 1 186 ? -6.206 -4.417 9.853 1.00 89.69 186 TRP A C 1
ATOM 1492 O O . TRP A 1 186 ? -5.838 -4.855 10.943 1.00 89.69 186 TRP A O 1
ATOM 1502 N N . THR A 1 187 ? -7.445 -3.960 9.645 1.00 93.38 187 THR A N 1
ATOM 1503 C CA . THR A 1 187 ? -8.477 -3.967 10.697 1.00 93.38 187 THR A CA 1
ATOM 1504 C C . THR A 1 187 ? -8.802 -5.387 11.162 1.00 93.38 187 THR A C 1
ATOM 1506 O O . THR A 1 187 ? -9.051 -5.615 12.340 1.00 93.38 187 THR A O 1
ATOM 1509 N N . THR A 1 188 ? -8.768 -6.373 10.267 1.00 92.56 188 THR A N 1
ATOM 1510 C CA . THR A 1 188 ? -8.989 -7.768 10.664 1.00 92.56 188 THR A CA 1
ATOM 1511 C C . THR A 1 188 ? -7.802 -8.305 11.459 1.00 92.56 188 THR A C 1
ATOM 1513 O O . THR A 1 188 ? -7.997 -8.885 12.524 1.00 92.56 188 THR A O 1
ATOM 1516 N N . THR A 1 189 ? -6.575 -8.072 10.988 1.00 90.19 189 THR A N 1
ATOM 1517 C CA . THR A 1 189 ? -5.353 -8.557 11.642 1.00 90.19 189 THR A CA 1
ATOM 1518 C C . THR A 1 189 ? -5.188 -7.981 13.047 1.00 90.19 189 THR A C 1
ATOM 1520 O O . THR A 1 189 ? -4.894 -8.736 13.966 1.00 90.19 189 THR A O 1
ATOM 1523 N N . ILE A 1 190 ? -5.448 -6.684 13.255 1.00 90.69 190 ILE A N 1
ATOM 1524 C CA . ILE A 1 190 ? -5.303 -6.055 14.581 1.00 90.69 190 ILE A CA 1
ATOM 1525 C C . ILE A 1 190 ? -6.289 -6.618 15.622 1.00 90.69 190 ILE A C 1
ATOM 1527 O O . ILE A 1 190 ? -5.959 -6.685 16.806 1.00 90.69 190 ILE A O 1
ATOM 1531 N N . VAL A 1 191 ? -7.477 -7.056 15.180 1.00 93.00 191 VAL A N 1
ATOM 1532 C CA . VAL A 1 191 ? -8.460 -7.751 16.030 1.00 93.00 191 VAL A CA 1
ATOM 1533 C C . VAL A 1 191 ? -7.999 -9.169 16.341 1.00 93.00 191 VAL A C 1
ATOM 1535 O O . VAL A 1 191 ? -8.067 -9.586 17.492 1.00 93.00 191 VAL A O 1
ATOM 1538 N N . LEU A 1 192 ? -7.512 -9.906 15.337 1.00 90.12 192 LEU A N 1
ATOM 1539 C CA . LEU A 1 192 ? -7.023 -11.277 15.523 1.00 90.12 192 LEU A CA 1
ATOM 1540 C C . LEU A 1 192 ? -5.803 -11.345 16.452 1.00 90.12 192 LEU A C 1
ATOM 1542 O O . LEU A 1 192 ? -5.642 -12.325 17.171 1.00 90.12 192 LEU A O 1
ATOM 1546 N N . GLU A 1 193 ? -4.975 -10.301 16.474 1.00 88.62 193 GLU A N 1
ATOM 1547 C CA . GLU A 1 193 ? -3.865 -10.172 17.426 1.00 88.62 193 GLU A CA 1
ATOM 1548 C C . GLU A 1 193 ? -4.292 -9.701 18.824 1.00 88.62 193 GLU A C 1
ATOM 1550 O O . GLU A 1 193 ? -3.461 -9.632 19.726 1.00 88.62 193 GLU A O 1
ATOM 1555 N N . GLY A 1 194 ? -5.566 -9.357 19.024 1.00 89.50 194 GLY A N 1
ATOM 1556 C CA . GLY A 1 194 ? -6.074 -8.891 20.313 1.00 89.50 194 GLY A CA 1
ATOM 1557 C C . GLY A 1 194 ? -5.525 -7.528 20.750 1.00 89.50 194 GLY A C 1
ATOM 1558 O O . GLY A 1 194 ? -5.592 -7.203 21.932 1.00 89.50 194 GLY A O 1
ATOM 1559 N N . ILE A 1 195 ? -4.989 -6.722 19.824 1.00 89.69 195 ILE A N 1
ATOM 1560 C CA . ILE A 1 195 ? -4.413 -5.403 20.139 1.00 89.69 195 ILE A CA 1
ATOM 1561 C C . ILE A 1 195 ? -5.523 -4.395 20.464 1.00 89.69 195 ILE A C 1
ATOM 1563 O O . ILE A 1 195 ? -5.369 -3.560 21.354 1.00 89.69 195 ILE A O 1
ATOM 1567 N N . ILE A 1 196 ? -6.637 -4.452 19.729 1.00 93.31 196 ILE A N 1
ATOM 1568 C CA . ILE A 1 196 ? -7.782 -3.550 19.894 1.00 93.31 196 ILE A CA 1
ATOM 1569 C C . ILE A 1 196 ? -9.076 -4.381 19.934 1.00 93.31 196 ILE A C 1
ATOM 1571 O O . ILE A 1 196 ? -9.214 -5.303 19.124 1.00 93.31 196 ILE A O 1
ATOM 1575 N N . PRO A 1 197 ? -10.048 -4.052 20.812 1.00 94.75 197 PRO A N 1
ATOM 1576 C CA . PRO A 1 197 ? -11.363 -4.689 20.812 1.00 94.75 197 PRO A CA 1
ATOM 1577 C C . PRO A 1 197 ? -12.075 -4.590 19.459 1.00 94.75 197 PRO A C 1
ATOM 1579 O O . PRO A 1 197 ? -11.946 -3.591 18.742 1.00 94.75 197 PRO A O 1
ATOM 1582 N N . LEU A 1 198 ? -12.879 -5.607 19.145 1.00 94.69 198 LEU A N 1
ATOM 1583 C CA . LEU A 1 198 ? -13.625 -5.742 17.891 1.00 94.69 198 LEU A CA 1
ATOM 1584 C C . LEU A 1 198 ? -14.403 -4.466 17.532 1.00 94.69 198 LEU A C 1
ATOM 1586 O O . LEU A 1 198 ? -14.369 -4.004 16.392 1.00 94.69 198 LEU A O 1
ATOM 1590 N N . GLU A 1 199 ? -15.090 -3.895 18.516 1.00 94.00 199 GLU A N 1
ATOM 1591 C CA . GLU A 1 199 ? -15.959 -2.735 18.362 1.00 94.00 199 GLU A CA 1
ATOM 1592 C C . GLU A 1 199 ? -15.160 -1.496 17.973 1.00 94.00 199 GLU A C 1
ATOM 1594 O O . GLU A 1 199 ? -15.563 -0.753 17.083 1.00 94.00 199 GLU A O 1
ATOM 1599 N N . VAL A 1 200 ? -14.005 -1.282 18.603 1.00 94.38 200 VAL A N 1
ATOM 1600 C CA . VAL A 1 200 ? -13.146 -0.120 18.344 1.00 94.38 200 VAL A CA 1
ATOM 1601 C C . VAL A 1 200 ? -12.431 -0.271 17.000 1.00 94.38 200 VAL A C 1
ATOM 1603 O O . VAL A 1 200 ? -12.315 0.701 16.248 1.00 94.38 200 VAL A O 1
ATOM 1606 N N . ALA A 1 201 ? -12.002 -1.490 16.661 1.00 94.62 201 ALA A N 1
ATOM 1607 C CA . ALA A 1 201 ? -11.324 -1.779 15.405 1.00 94.62 201 ALA A CA 1
ATOM 1608 C C . ALA A 1 201 ? -12.231 -1.517 14.187 1.00 94.62 201 ALA A C 1
ATOM 1610 O O . ALA A 1 201 ? -11.876 -0.762 13.280 1.00 94.62 201 ALA A O 1
ATOM 1611 N N . TRP A 1 202 ? -13.440 -2.082 14.193 1.00 95.19 202 TRP A N 1
ATOM 1612 C CA . TRP A 1 202 ? -14.379 -1.983 13.071 1.00 95.19 202 TRP A CA 1
ATOM 1613 C C . TRP A 1 202 ? -15.218 -0.705 13.057 1.00 95.19 202 TRP A C 1
ATOM 1615 O O . TRP A 1 202 ? -16.082 -0.573 12.197 1.00 95.19 202 TRP A O 1
ATOM 1625 N N . SER A 1 203 ? -14.964 0.243 13.961 1.00 93.44 203 SER A N 1
ATOM 1626 C CA . SER A 1 203 ? -15.594 1.566 13.949 1.00 93.44 203 SER A CA 1
ATOM 1627 C C . SER A 1 203 ? -14.550 2.683 13.839 1.00 93.44 203 SER A C 1
ATOM 1629 O O . SER A 1 203 ? -14.291 3.189 12.746 1.00 93.44 203 SER A O 1
ATOM 1631 N N . ALA A 1 204 ? -13.919 3.058 14.951 1.00 91.94 204 ALA A N 1
ATOM 1632 C CA . ALA A 1 204 ? -12.997 4.183 15.037 1.00 91.94 204 ALA A CA 1
ATOM 1633 C C . ALA A 1 204 ? -11.699 3.946 14.257 1.00 91.94 204 ALA A C 1
ATOM 1635 O O . ALA A 1 204 ? -11.273 4.822 13.504 1.00 91.94 204 ALA A O 1
ATOM 1636 N N . TYR A 1 205 ? -11.087 2.766 14.391 1.00 93.38 205 TYR A N 1
ATOM 1637 C CA . TYR A 1 205 ? -9.826 2.465 13.710 1.00 93.38 205 TYR A CA 1
ATOM 1638 C C . TYR A 1 205 ? -10.007 2.360 12.190 1.00 93.38 205 TYR A C 1
ATOM 1640 O O . TYR A 1 205 ? -9.267 3.003 11.448 1.00 93.38 205 TYR A O 1
ATOM 1648 N N . LEU A 1 206 ? -11.032 1.643 11.712 1.00 94.38 206 LEU A N 1
ATOM 1649 C CA . LEU A 1 206 ? -11.358 1.591 10.283 1.00 94.38 206 LEU A CA 1
ATOM 1650 C C . LEU A 1 206 ? -11.720 2.979 9.718 1.00 94.38 206 LEU A C 1
ATOM 1652 O O . LEU A 1 206 ? -11.310 3.318 8.605 1.00 94.38 206 LEU A O 1
ATOM 1656 N N . GLY A 1 207 ? -12.438 3.807 10.486 1.00 92.69 207 GLY A N 1
ATOM 1657 C CA . GLY A 1 207 ? -12.711 5.206 10.139 1.00 92.69 207 GLY A CA 1
ATOM 1658 C C . GLY A 1 207 ? -11.438 6.032 9.980 1.00 92.69 207 GLY A C 1
ATOM 1659 O O . GLY A 1 207 ? -11.267 6.713 8.966 1.00 92.69 207 GLY A O 1
ATOM 1660 N N . LEU A 1 208 ? -10.508 5.914 10.928 1.00 91.94 208 LEU A N 1
ATOM 1661 C CA . LEU A 1 208 ? -9.209 6.578 10.859 1.00 91.94 208 LEU A CA 1
ATOM 1662 C C . LEU A 1 208 ? -8.383 6.086 9.664 1.00 91.94 208 LEU A C 1
ATOM 1664 O O . LEU A 1 208 ? -7.843 6.905 8.922 1.00 91.94 208 LEU A O 1
ATOM 1668 N N . LEU A 1 209 ? -8.318 4.771 9.430 1.00 92.19 209 LEU A N 1
ATOM 1669 C CA . LEU A 1 209 ? -7.637 4.207 8.263 1.00 92.19 209 LEU A CA 1
ATOM 1670 C C . LEU A 1 209 ? -8.231 4.738 6.959 1.00 92.19 209 LEU A C 1
ATOM 1672 O O . LEU A 1 209 ? -7.482 5.117 6.064 1.00 92.19 209 LEU A O 1
ATOM 1676 N N . THR A 1 210 ? -9.557 4.830 6.862 1.00 92.56 210 THR A N 1
ATOM 1677 C CA . THR A 1 210 ? -10.235 5.385 5.682 1.00 92.56 210 THR A CA 1
ATOM 1678 C C . THR A 1 210 ? -9.809 6.834 5.439 1.00 92.56 210 THR A C 1
ATOM 1680 O O . THR A 1 210 ? -9.452 7.185 4.316 1.00 92.56 210 THR A O 1
ATOM 1683 N N . LEU A 1 211 ? -9.751 7.664 6.487 1.00 92.25 211 LEU A N 1
ATOM 1684 C CA . LEU A 1 211 ? -9.262 9.044 6.386 1.00 92.25 211 LEU A CA 1
ATOM 1685 C C . LEU A 1 211 ? -7.790 9.127 5.965 1.00 92.25 211 LEU A C 1
ATOM 1687 O O . LEU A 1 211 ? -7.435 9.958 5.123 1.00 92.25 211 LEU A O 1
ATOM 1691 N N . VAL A 1 212 ? -6.932 8.261 6.512 1.00 92.88 212 VAL A N 1
ATOM 1692 C CA . VAL A 1 212 ? -5.523 8.166 6.104 1.00 92.88 212 VAL A CA 1
ATOM 1693 C C . VAL A 1 212 ? -5.431 7.809 4.621 1.00 92.88 212 VAL A C 1
ATOM 1695 O O . VAL A 1 212 ? -4.738 8.499 3.877 1.00 92.88 212 VAL A O 1
ATOM 1698 N N . MET A 1 213 ? -6.183 6.809 4.157 1.00 92.81 213 MET A N 1
ATOM 1699 C CA . MET A 1 213 ? -6.183 6.389 2.752 1.00 92.81 213 MET A CA 1
ATOM 1700 C C . MET A 1 213 ? -6.735 7.463 1.808 1.00 92.81 213 MET A C 1
ATOM 1702 O O . MET A 1 213 ? -6.196 7.639 0.717 1.00 92.81 213 MET A O 1
ATOM 1706 N N . MET A 1 214 ? -7.758 8.220 2.220 1.00 92.12 214 MET A N 1
ATOM 1707 C CA . MET A 1 214 ? -8.258 9.389 1.478 1.00 92.12 214 MET A CA 1
ATOM 1708 C C . MET A 1 214 ? -7.213 10.500 1.381 1.00 92.12 214 MET A C 1
ATOM 1710 O O . MET A 1 214 ? -7.096 11.173 0.360 1.00 92.12 214 MET A O 1
ATOM 1714 N N . THR A 1 215 ? -6.433 10.697 2.437 1.00 92.62 215 THR A N 1
ATOM 1715 C CA . THR A 1 215 ? -5.394 11.729 2.452 1.00 92.62 215 THR A CA 1
ATOM 1716 C C . THR A 1 215 ? -4.211 11.323 1.580 1.00 92.62 215 THR A C 1
ATOM 1718 O O . THR A 1 215 ? -3.757 12.104 0.745 1.00 92.62 215 THR A O 1
ATOM 1721 N N . LEU A 1 216 ? -3.761 10.073 1.706 1.00 93.44 216 LEU A N 1
ATOM 1722 C CA . LEU A 1 216 ? -2.722 9.496 0.857 1.00 93.44 216 LEU A CA 1
ATOM 1723 C C . LEU A 1 216 ? -3.153 9.451 -0.615 1.00 93.44 216 LEU A C 1
ATOM 1725 O O . LEU A 1 216 ? -2.320 9.712 -1.476 1.00 93.44 216 LEU A O 1
ATOM 1729 N N . TYR A 1 217 ? -4.440 9.226 -0.912 1.00 93.75 217 TYR A N 1
ATOM 1730 C CA . TYR A 1 217 ? -4.985 9.331 -2.270 1.00 93.75 217 TYR A CA 1
ATOM 1731 C C . TYR A 1 217 ? -4.668 10.693 -2.895 1.00 93.75 217 TYR A C 1
ATOM 1733 O O . TYR A 1 217 ? -4.150 10.757 -4.008 1.00 93.75 217 TYR A O 1
ATOM 1741 N N . MET A 1 218 ? -4.942 11.781 -2.172 1.00 93.19 218 MET A N 1
ATOM 1742 C CA . MET A 1 218 ? -4.724 13.141 -2.672 1.00 93.19 218 MET A CA 1
ATOM 1743 C C . MET A 1 218 ? -3.236 13.479 -2.771 1.00 93.19 218 MET A C 1
ATOM 1745 O O . MET A 1 218 ? -2.798 14.058 -3.763 1.00 93.19 218 MET A O 1
ATOM 1749 N N . LEU A 1 219 ? -2.441 13.085 -1.775 1.00 93.31 219 LEU A N 1
ATOM 1750 C CA . LEU A 1 219 ? -1.002 13.348 -1.781 1.00 93.31 219 LEU A CA 1
ATOM 1751 C C . LEU A 1 219 ? -0.291 12.585 -2.899 1.00 93.31 219 LEU A C 1
ATOM 1753 O O . LEU A 1 219 ? 0.517 13.169 -3.620 1.00 93.31 219 LEU A O 1
ATOM 1757 N N . ASN A 1 220 ? -0.621 11.311 -3.102 1.00 92.50 220 ASN A N 1
ATOM 1758 C CA . ASN A 1 220 ? 0.028 10.502 -4.125 1.00 92.50 220 ASN A CA 1
ATOM 1759 C C . ASN A 1 220 ? -0.303 10.966 -5.542 1.00 92.50 220 ASN A C 1
ATOM 1761 O O . ASN A 1 220 ? 0.569 10.870 -6.395 1.00 92.50 220 ASN A O 1
ATOM 1765 N N . ILE A 1 221 ? -1.468 11.575 -5.793 1.00 92.88 221 ILE A N 1
ATOM 1766 C CA . ILE A 1 221 ? -1.731 12.266 -7.069 1.00 92.88 221 ILE A CA 1
ATOM 1767 C C . ILE A 1 221 ? -0.663 13.329 -7.327 1.00 92.88 221 ILE A C 1
ATOM 1769 O O . ILE A 1 221 ? -0.057 13.355 -8.399 1.00 92.88 221 ILE A O 1
ATOM 1773 N N . VAL A 1 222 ? -0.426 14.199 -6.341 1.00 93.44 222 VAL A N 1
ATOM 1774 C CA . VAL A 1 222 ? 0.533 15.305 -6.452 1.00 93.44 222 VAL A CA 1
ATOM 1775 C C . VAL A 1 222 ? 1.942 14.762 -6.671 1.00 93.44 222 VAL A C 1
ATOM 1777 O O . VAL A 1 222 ? 2.634 15.196 -7.591 1.00 93.44 222 VAL A O 1
ATOM 1780 N N . PHE A 1 223 ? 2.356 13.769 -5.881 1.00 93.19 223 PHE A N 1
ATOM 1781 C CA . PHE A 1 223 ? 3.672 13.155 -6.037 1.00 93.19 223 PHE A CA 1
ATOM 1782 C C . PHE A 1 223 ? 3.831 12.447 -7.380 1.00 93.19 223 PHE A C 1
ATOM 1784 O O .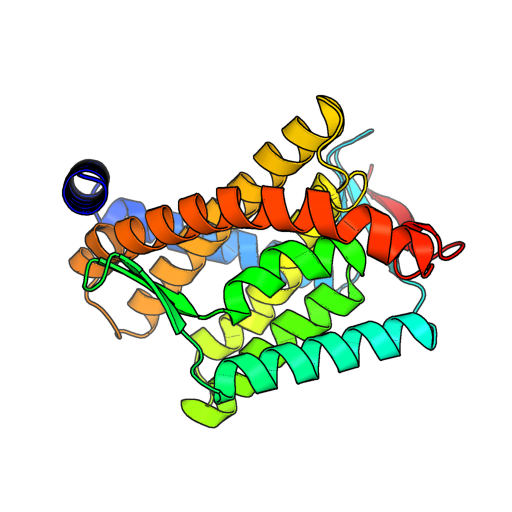 PHE A 1 223 ? 4.853 12.636 -8.031 1.00 93.19 223 PHE A O 1
ATOM 1791 N N . LEU A 1 224 ? 2.845 11.673 -7.832 1.00 92.88 224 LEU A N 1
ATOM 1792 C CA . LEU A 1 224 ? 2.908 10.994 -9.125 1.00 92.88 224 LEU A CA 1
ATOM 1793 C C . LEU A 1 224 ? 3.017 12.008 -10.271 1.00 92.88 224 LEU A C 1
ATOM 1795 O O . LEU A 1 224 ? 3.907 11.881 -11.112 1.00 92.88 224 LEU A O 1
ATOM 1799 N N . TYR A 1 225 ? 2.201 13.064 -10.247 1.00 93.81 225 TYR A N 1
ATOM 1800 C CA . TYR A 1 225 ? 2.224 14.131 -11.250 1.00 93.81 225 TYR A CA 1
ATOM 1801 C C . TYR A 1 225 ? 3.579 14.860 -11.323 1.00 93.81 225 TYR A C 1
ATOM 1803 O O . TYR A 1 225 ? 4.085 15.130 -12.417 1.00 93.81 225 TYR A O 1
ATOM 1811 N N . LEU A 1 226 ? 4.178 15.173 -10.167 1.00 94.38 226 LEU A N 1
ATOM 1812 C CA . LEU A 1 226 ? 5.441 15.916 -10.077 1.00 94.38 226 LEU A CA 1
ATOM 1813 C C . LEU A 1 226 ? 6.674 15.041 -10.326 1.00 94.38 226 LEU A C 1
ATOM 1815 O O . LEU A 1 226 ? 7.621 15.479 -10.980 1.00 94.38 226 LEU A O 1
ATOM 1819 N N . LEU A 1 227 ? 6.683 13.813 -9.806 1.00 93.44 227 LEU A N 1
ATOM 1820 C CA . LEU A 1 227 ? 7.840 12.922 -9.869 1.00 93.44 227 LEU A CA 1
ATOM 1821 C C . LEU A 1 227 ? 7.917 12.164 -11.191 1.00 93.44 227 LEU A C 1
ATOM 1823 O O . LEU A 1 227 ? 9.023 11.884 -11.647 1.00 93.44 227 LEU A O 1
ATOM 1827 N N . TYR A 1 228 ? 6.793 11.866 -11.852 1.00 92.88 228 TYR A N 1
ATOM 1828 C CA . TYR A 1 228 ? 6.820 11.087 -13.091 1.00 92.88 228 TYR A CA 1
ATOM 1829 C C . TYR A 1 228 ? 7.761 11.664 -14.169 1.00 92.88 228 TYR A C 1
ATOM 1831 O O . TYR A 1 228 ? 8.594 10.906 -14.673 1.00 92.88 228 TYR A O 1
ATOM 1839 N N . PRO A 1 229 ? 7.736 12.977 -14.493 1.00 92.50 229 PRO A N 1
ATOM 1840 C CA . PRO A 1 229 ? 8.669 13.559 -15.460 1.00 92.50 229 PRO A CA 1
ATOM 1841 C C . PRO A 1 229 ? 10.137 13.414 -15.048 1.00 92.50 229 PRO A C 1
ATOM 1843 O O . PRO A 1 229 ? 10.999 13.212 -15.901 1.00 92.50 229 PRO A O 1
ATOM 1846 N N . ILE A 1 230 ? 10.426 13.489 -13.745 1.00 93.44 230 ILE A N 1
ATOM 1847 C CA . ILE A 1 230 ? 11.778 13.339 -13.199 1.00 93.44 230 ILE A CA 1
ATOM 1848 C C . ILE A 1 230 ? 12.242 11.895 -13.391 1.00 93.44 230 ILE A C 1
ATOM 1850 O O . ILE A 1 230 ? 13.291 11.655 -13.980 1.00 93.44 230 ILE A O 1
ATOM 1854 N N . PHE A 1 231 ? 11.436 10.921 -12.968 1.00 91.19 231 PHE A N 1
ATOM 1855 C CA . PHE A 1 231 ? 11.771 9.503 -13.097 1.00 91.19 231 PHE A CA 1
ATOM 1856 C C . PHE A 1 231 ? 11.931 9.095 -14.562 1.00 91.19 231 PHE A C 1
ATOM 1858 O O . PHE A 1 231 ? 12.841 8.336 -14.885 1.00 91.19 231 PHE A O 1
ATOM 1865 N N . LYS A 1 232 ? 11.103 9.645 -15.456 1.00 90.69 232 LYS A N 1
ATOM 1866 C CA . LYS A 1 232 ? 11.250 9.481 -16.904 1.00 90.69 232 LYS A CA 1
ATOM 1867 C C . LYS A 1 232 ? 12.550 10.069 -17.443 1.00 90.69 232 LYS A C 1
ATOM 1869 O O . LYS A 1 232 ? 13.230 9.403 -18.209 1.00 90.69 232 LYS A O 1
ATOM 1874 N N . LYS A 1 233 ? 12.913 11.286 -17.031 1.00 91.94 233 LYS A N 1
ATOM 1875 C CA . LYS A 1 233 ? 14.140 11.967 -17.478 1.00 91.94 233 LYS A CA 1
ATOM 1876 C C . LYS A 1 233 ? 15.416 11.195 -17.122 1.00 91.94 233 LYS A C 1
ATOM 1878 O O . LYS A 1 233 ? 16.394 11.291 -17.853 1.00 91.94 233 LYS A O 1
ATOM 1883 N N . TYR A 1 234 ? 15.412 10.469 -16.006 1.00 89.75 234 TYR A N 1
ATOM 1884 C CA . TYR A 1 234 ? 16.563 9.696 -15.525 1.00 89.75 234 TYR A CA 1
ATOM 1885 C C . TYR A 1 234 ? 16.477 8.196 -15.856 1.00 89.75 234 TYR A C 1
ATOM 1887 O O . TYR A 1 234 ? 17.181 7.394 -15.243 1.00 89.75 234 TYR A O 1
ATOM 1895 N N . ASP A 1 235 ? 15.590 7.798 -16.774 1.00 87.50 235 ASP A N 1
ATOM 1896 C CA . ASP A 1 235 ? 15.353 6.399 -17.151 1.00 87.50 235 ASP A CA 1
ATOM 1897 C C . ASP A 1 235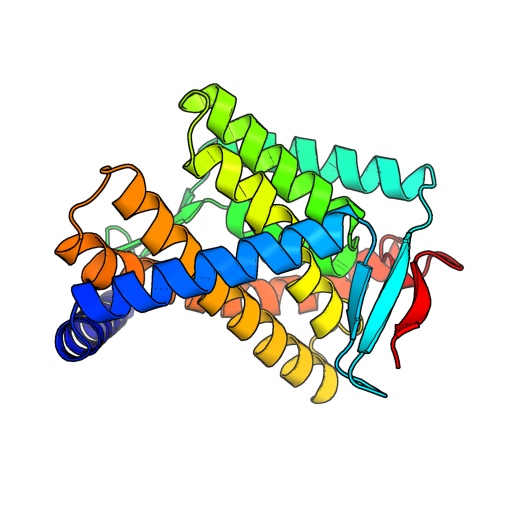 ? 15.039 5.491 -15.953 1.00 87.50 235 ASP A C 1
ATOM 1899 O O . ASP A 1 235 ? 15.321 4.295 -15.965 1.00 87.50 235 ASP A O 1
ATOM 1903 N N . LEU A 1 236 ? 14.470 6.031 -14.876 1.00 88.12 236 LEU A N 1
ATOM 1904 C CA . LEU A 1 236 ? 14.197 5.286 -13.648 1.00 88.12 236 LEU A CA 1
ATOM 1905 C C . LEU A 1 236 ? 12.856 4.542 -13.682 1.00 88.12 236 LEU A C 1
ATOM 1907 O O . LEU A 1 236 ? 12.548 3.769 -12.778 1.00 88.12 236 LEU A O 1
ATOM 1911 N N . TYR A 1 237 ? 12.054 4.768 -14.718 1.00 89.25 237 TYR A N 1
ATOM 1912 C CA . TYR A 1 237 ? 10.746 4.154 -14.864 1.00 89.25 237 TYR A CA 1
ATOM 1913 C C . TYR A 1 237 ? 10.855 2.721 -15.394 1.00 89.25 237 TYR A C 1
ATOM 1915 O O . TYR A 1 237 ? 11.459 2.459 -16.435 1.00 89.25 237 TYR A O 1
ATOM 1923 N N . TRP A 1 238 ? 10.229 1.779 -14.686 1.00 84.94 238 TRP A N 1
ATOM 1924 C CA . TRP A 1 238 ? 10.336 0.342 -14.962 1.00 84.94 238 TRP A CA 1
ATOM 1925 C C . TRP A 1 238 ? 9.976 -0.045 -16.404 1.00 84.94 238 TRP A C 1
ATOM 1927 O O . TRP A 1 238 ? 10.569 -0.966 -16.963 1.00 84.94 238 TRP A O 1
ATOM 1937 N N . LYS A 1 239 ? 9.009 0.653 -17.013 1.00 84.06 239 LYS A N 1
ATOM 1938 C CA . LYS A 1 239 ? 8.470 0.325 -18.343 1.00 84.06 239 LYS A CA 1
ATOM 1939 C C . LYS A 1 239 ? 9.461 0.604 -19.468 1.00 84.06 239 LYS A C 1
ATOM 1941 O O . LYS A 1 239 ? 9.338 0.023 -20.540 1.00 84.06 239 LYS A O 1
ATOM 1946 N N . ASP A 1 240 ? 10.441 1.462 -19.209 1.00 83.25 240 ASP A N 1
ATOM 1947 C CA . ASP A 1 240 ? 11.470 1.816 -20.184 1.00 83.25 240 ASP A CA 1
ATOM 1948 C C . ASP A 1 240 ? 12.575 0.750 -20.250 1.00 83.25 240 ASP A C 1
ATOM 1950 O O . ASP A 1 240 ? 13.441 0.794 -21.119 1.00 83.25 240 ASP A O 1
ATOM 1954 N N . ILE A 1 241 ? 12.537 -0.253 -19.364 1.00 78.00 241 ILE A N 1
ATOM 1955 C CA . ILE A 1 241 ? 13.461 -1.382 -19.389 1.00 78.00 241 ILE A CA 1
ATOM 1956 C C . ILE A 1 241 ? 12.912 -2.455 -20.354 1.00 78.00 241 ILE A C 1
ATOM 1958 O O . ILE A 1 241 ? 11.830 -3.003 -20.122 1.00 78.00 241 ILE A O 1
ATOM 1962 N N . PRO A 1 242 ? 13.647 -2.827 -21.421 1.00 73.19 242 PRO A N 1
ATOM 1963 C CA . PRO A 1 242 ? 13.171 -3.817 -22.381 1.00 73.19 242 PRO A CA 1
ATOM 1964 C C . PRO A 1 242 ? 12.916 -5.179 -21.733 1.00 73.19 242 PRO A C 1
ATOM 1966 O O . PRO A 1 242 ? 13.778 -5.718 -21.023 1.00 73.19 242 PRO A O 1
ATOM 1969 N N . ASN A 1 243 ? 11.746 -5.755 -22.028 1.00 68.00 243 ASN A N 1
ATOM 1970 C CA . ASN A 1 243 ? 11.289 -7.043 -21.500 1.00 68.00 243 ASN A CA 1
ATOM 1971 C C . ASN A 1 243 ? 11.310 -7.112 -19.966 1.00 68.00 243 ASN A C 1
ATOM 1973 O O . ASN A 1 243 ? 11.603 -8.168 -19.407 1.00 68.00 243 ASN A O 1
ATOM 1977 N N . PHE A 1 244 ? 11.046 -5.993 -19.278 1.00 71.06 244 PHE A N 1
ATOM 1978 C CA . PHE A 1 244 ? 11.031 -5.978 -17.815 1.00 71.06 244 PHE A CA 1
ATOM 1979 C C . PHE A 1 244 ? 9.979 -6.942 -17.256 1.00 71.06 244 PHE A C 1
ATOM 1981 O O . PHE A 1 244 ? 10.318 -7.770 -16.418 1.00 71.06 244 PHE A O 1
ATOM 1988 N N . TYR A 1 245 ? 8.767 -6.923 -17.823 1.00 71.56 245 TYR A N 1
ATOM 1989 C CA . TYR A 1 245 ? 7.728 -7.927 -17.586 1.00 71.56 245 TYR A CA 1
ATOM 1990 C C . TYR A 1 245 ? 7.318 -8.605 -18.889 1.00 71.56 245 TYR A C 1
ATOM 1992 O O . TYR A 1 245 ? 7.073 -7.938 -19.895 1.00 71.56 245 TYR A O 1
ATOM 2000 N N . ALA A 1 246 ? 7.149 -9.923 -18.840 1.00 70.44 246 ALA A N 1
ATOM 2001 C CA . ALA A 1 246 ? 6.423 -10.682 -19.848 1.00 70.44 246 ALA A CA 1
ATOM 2002 C C . ALA A 1 246 ? 5.292 -11.475 -19.184 1.00 70.44 246 ALA A C 1
ATOM 2004 O O . ALA A 1 246 ? 5.479 -12.074 -18.126 1.00 70.44 246 ALA A O 1
ATOM 2005 N N . TYR A 1 247 ? 4.119 -11.490 -19.818 1.00 70.69 247 TYR A N 1
ATOM 2006 C CA . TYR A 1 247 ? 2.958 -12.250 -19.357 1.00 70.69 247 TYR A CA 1
ATOM 2007 C C . TYR A 1 247 ? 2.669 -13.385 -20.334 1.00 70.69 247 TYR A C 1
ATOM 2009 O O . TYR A 1 247 ? 2.603 -13.161 -21.542 1.00 70.69 247 TYR A O 1
ATOM 2017 N N . THR A 1 248 ? 2.447 -14.591 -19.818 1.00 75.81 248 THR A N 1
ATOM 2018 C CA . THR A 1 248 ? 2.008 -15.744 -20.619 1.00 75.81 248 THR A CA 1
ATOM 2019 C C . THR A 1 248 ? 0.712 -16.286 -20.028 1.00 75.81 248 THR A C 1
ATOM 2021 O O . THR A 1 248 ? 0.687 -16.600 -18.843 1.00 75.81 248 THR A O 1
ATOM 2024 N N . TYR A 1 249 ? -0.368 -16.384 -20.810 1.00 73.44 249 TYR A N 1
ATOM 2025 C CA . TYR A 1 249 ? -1.604 -17.014 -20.329 1.00 73.44 249 TYR A CA 1
ATOM 2026 C C . TYR A 1 249 ? -1.360 -18.495 -20.045 1.00 73.44 249 TYR A C 1
ATOM 2028 O O . TYR A 1 249 ? -0.737 -19.184 -20.850 1.00 73.44 249 TYR A O 1
ATOM 2036 N N . VAL A 1 250 ? -1.832 -18.955 -18.889 1.00 76.25 250 VAL A N 1
ATOM 2037 C CA . VAL A 1 250 ? -1.727 -20.357 -18.459 1.00 76.25 250 VAL A CA 1
ATOM 2038 C C . VAL A 1 250 ? -3.094 -21.018 -18.524 1.00 76.25 250 VAL A C 1
ATOM 2040 O O . VAL A 1 250 ? -3.208 -22.127 -19.031 1.00 76.25 250 VAL A O 1
ATOM 2043 N N . PHE A 1 251 ? -4.129 -20.297 -18.089 1.00 64.25 251 PHE A N 1
ATOM 2044 C CA . PHE A 1 251 ? -5.522 -20.708 -18.216 1.00 64.25 251 PHE A CA 1
ATOM 2045 C C . PHE A 1 251 ? -6.332 -19.539 -18.798 1.00 64.25 251 PHE A C 1
ATOM 2047 O O . PHE A 1 251 ? -6.364 -18.471 -18.171 1.00 64.25 251 PHE A O 1
ATOM 2054 N N . PRO A 1 252 ? -6.889 -19.686 -20.016 1.00 54.03 252 PRO A N 1
ATOM 2055 C CA . PRO A 1 252 ? -7.708 -18.668 -20.661 1.00 54.03 252 PRO A CA 1
ATOM 2056 C C . PRO A 1 252 ? -9.141 -18.640 -20.131 1.00 54.03 252 PRO A C 1
ATOM 2058 O O . PRO A 1 252 ? -9.620 -19.648 -19.577 1.00 54.03 252 PRO A O 1
#